Protein AF-A0AAW6TF90-F1 (afdb_monomer)

InterPro domains:
  IPR036255 YgfB-like superfamily [G3DSA:1.20.120.740] (1-171)
  IPR036255 YgfB-like superfamily [SSF101327] (2-177)

Secondary structure (DSSP, 8-state):
--HHHHHHHHTSTT-TTSPPHHHHHHHHHHHHHSS--TTHHHHHTTT-GGGS-HHHHHHHHHHHHHHHHHHHTTPPPPPSS-GGG--GGGGGGSHHHHHHHHHHHHHT----GGG-TT--TTTHHHHHHHHHHHHHHHTTTTTSHHHHHHTT-HHHHHHHHHHHHHHHHHHHHHHHS--

Solvent-accessible surface area (backbone atoms only — not comparable to full-atom values): 9994 Å² total; per-residue (Å²): 110,59,69,67,63,48,43,58,41,32,69,31,87,84,35,79,56,45,49,39,48,57,17,40,51,23,19,44,51,32,46,64,26,52,56,84,52,78,67,50,60,37,62,53,19,74,67,46,47,89,78,53,57,68,57,56,56,52,44,54,52,50,50,42,51,52,57,46,51,34,50,77,69,76,38,71,64,81,69,101,63,65,73,90,73,59,56,78,91,49,40,91,79,31,68,66,15,45,18,14,37,21,22,49,51,42,58,64,57,64,92,47,73,91,51,42,74,64,69,45,87,93,47,25,69,59,48,52,62,53,42,40,47,40,49,60,43,36,45,84,53,55,87,41,73,65,48,50,53,46,74,70,33,66,67,59,46,53,52,37,59,72,38,44,46,61,30,48,51,51,44,28,46,61,64,71,65,78,122

Organism: Faucicola osloensis (NCBI:txid34062)

Radius of gyration: 16.0 Å; Cα contacts (8 Å, |Δi|>4): 221; chains: 1; bounding box: 37×43×43 Å

Mean predicted aligned error: 2.95 Å

Foldseek 3Di:
DDPVVLQVCQCDVVLVQAAHPLLLQLQLLLCQLAFPDPPSCCLRRVNCSVVDDVVSVVVSVVVSVVSNVCLVVVHFDDRPDDLVPDDLVPLCPTSLLSSLLSNVSNQPVDPDPVRHRQNDPVCNVLSCVLSVLSCLSPCPPVVDVVSVVQSVDPVSNSVSSVCNRVSSSVSNCVRPVPD

Sequence (179 aa):
MDFDDLIDFLDSDDNEFGLSSIATHGFLTASIVGKPLHNWQTYLFEGHEKQVKPEVLSAIEQWRDELQAMLQDEREIELPFDVDETDYLDIENSEISEWSVGFVDAMYASDDEEDDWLDDDDSEEDVAMLTLPMILFSGIDEDQPDMQELLKDLETMSQMAQAIEKNIVELFLLFHTND

Structure (mmCIF, N/CA/C/O backbone):
data_AF-A0AAW6TF90-F1
#
_entry.id   AF-A0AAW6TF90-F1
#
loop_
_atom_site.group_PDB
_atom_site.id
_atom_site.type_symbol
_atom_site.label_atom_id
_atom_site.label_alt_id
_atom_site.label_comp_id
_atom_site.label_asym_id
_atom_site.label_entity_id
_atom_site.label_seq_id
_atom_site.pdbx_PDB_ins_code
_atom_site.Cartn_x
_atom_site.Cartn_y
_atom_site.Cartn_z
_atom_site.occupancy
_atom_site.B_iso_or_equiv
_atom_site.auth_seq_id
_atom_site.auth_comp_id
_atom_site.auth_asym_id
_atom_site.auth_atom_id
_atom_site.pdbx_PDB_model_num
ATOM 1 N N . MET A 1 1 ? -6.049 -9.954 19.724 1.00 91.56 1 MET A N 1
ATOM 2 C CA . MET A 1 1 ? -5.159 -10.758 18.874 1.00 91.56 1 MET A CA 1
ATOM 3 C C . MET A 1 1 ? -3.815 -10.055 18.892 1.00 91.56 1 MET A C 1
ATOM 5 O O . MET A 1 1 ? -3.834 -8.836 19.046 1.00 91.56 1 MET A O 1
ATOM 9 N N . ASP A 1 2 ? -2.696 -10.772 18.906 1.00 95.12 2 ASP A N 1
ATOM 10 C CA . ASP A 1 2 ? -1.398 -10.127 18.671 1.00 95.12 2 ASP A CA 1
ATOM 11 C C . ASP A 1 2 ? -1.137 -10.006 17.161 1.00 95.12 2 ASP A C 1
ATOM 13 O O . ASP A 1 2 ? -1.991 -10.370 16.355 1.00 95.12 2 ASP A O 1
ATOM 17 N N . PHE A 1 3 ? -0.020 -9.389 16.781 1.00 96.06 3 PHE A N 1
ATOM 18 C CA . PHE A 1 3 ? 0.260 -9.114 15.374 1.00 96.06 3 PHE A CA 1
ATOM 19 C C . PHE A 1 3 ? 0.567 -10.396 14.590 1.00 96.06 3 PHE A C 1
ATOM 21 O O . PHE A 1 3 ? 0.061 -10.560 13.489 1.00 96.06 3 PHE A O 1
ATOM 28 N N . ASP A 1 4 ? 1.302 -11.339 15.183 1.00 97.44 4 ASP A N 1
ATOM 29 C CA . ASP A 1 4 ? 1.640 -12.608 14.528 1.00 97.44 4 ASP A CA 1
ATOM 30 C C . ASP A 1 4 ? 0.372 -13.430 14.227 1.00 97.44 4 ASP A C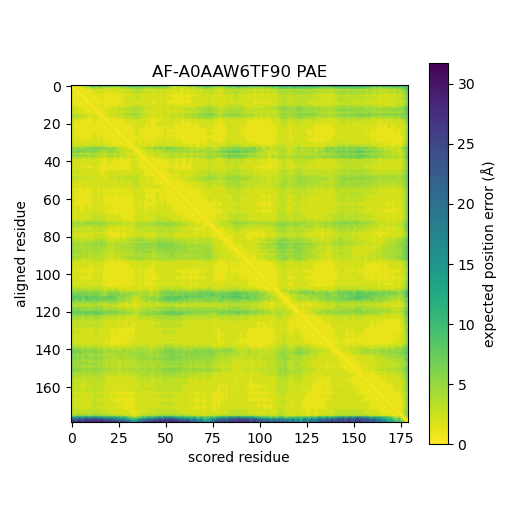 1
ATOM 32 O O . ASP A 1 4 ? 0.191 -13.886 13.101 1.00 97.44 4 ASP A O 1
ATOM 36 N N . ASP A 1 5 ? -0.559 -13.535 15.187 1.00 97.81 5 ASP A N 1
ATOM 37 C CA . ASP A 1 5 ? -1.855 -14.197 14.980 1.00 97.81 5 ASP A CA 1
ATOM 38 C C . ASP A 1 5 ? -2.691 -13.517 13.870 1.00 97.81 5 ASP A C 1
ATOM 40 O O . ASP A 1 5 ? -3.496 -14.175 13.204 1.00 97.81 5 ASP A O 1
ATOM 44 N N . LEU A 1 6 ? -2.555 -12.194 13.700 1.00 98.38 6 LEU A N 1
ATOM 45 C CA . LEU A 1 6 ? -3.243 -11.449 12.643 1.00 98.38 6 LEU A CA 1
ATOM 46 C C . LEU A 1 6 ? -2.658 -11.777 11.267 1.00 98.38 6 LEU A C 1
ATOM 48 O O . LEU A 1 6 ? -3.424 -12.038 10.342 1.00 98.38 6 LEU A O 1
ATOM 52 N N . ILE A 1 7 ? -1.331 -11.774 11.137 1.00 98.31 7 ILE A N 1
ATOM 53 C CA . ILE A 1 7 ? -0.642 -12.112 9.886 1.00 98.31 7 ILE A CA 1
ATOM 54 C C . ILE A 1 7 ? -0.968 -13.553 9.481 1.00 98.31 7 ILE A C 1
ATOM 56 O O . ILE A 1 7 ? -1.418 -13.783 8.360 1.00 98.31 7 ILE A O 1
ATOM 60 N N . ASP A 1 8 ? -0.887 -14.494 10.427 1.00 98.12 8 ASP A N 1
ATOM 61 C CA . ASP A 1 8 ? -1.276 -15.891 10.207 1.00 98.12 8 ASP A CA 1
ATOM 62 C C . ASP A 1 8 ? -2.729 -16.016 9.722 1.00 98.12 8 ASP A C 1
ATOM 64 O O . ASP A 1 8 ? -3.029 -16.868 8.887 1.00 98.12 8 ASP A O 1
ATOM 68 N N . PHE A 1 9 ? -3.650 -15.189 10.234 1.00 98.19 9 PHE A N 1
ATOM 69 C CA . PHE A 1 9 ? -5.026 -15.163 9.741 1.00 98.19 9 PHE A CA 1
ATOM 70 C C . PHE A 1 9 ? -5.103 -14.643 8.301 1.00 98.19 9 PHE A C 1
ATOM 72 O O . PHE A 1 9 ? -5.732 -15.305 7.475 1.00 98.19 9 PHE A O 1
ATOM 79 N N . LEU A 1 10 ? -4.488 -13.490 8.008 1.00 98.31 10 LEU A N 1
ATOM 80 C CA . LEU A 1 10 ? -4.557 -12.834 6.695 1.00 98.31 10 LEU A CA 1
ATOM 81 C C . LEU A 1 10 ? -3.999 -13.718 5.573 1.00 98.31 10 LEU A C 1
ATOM 83 O O . LEU A 1 10 ? -4.564 -13.732 4.482 1.00 98.31 10 LEU A O 1
ATOM 87 N N . ASP A 1 11 ? -2.965 -14.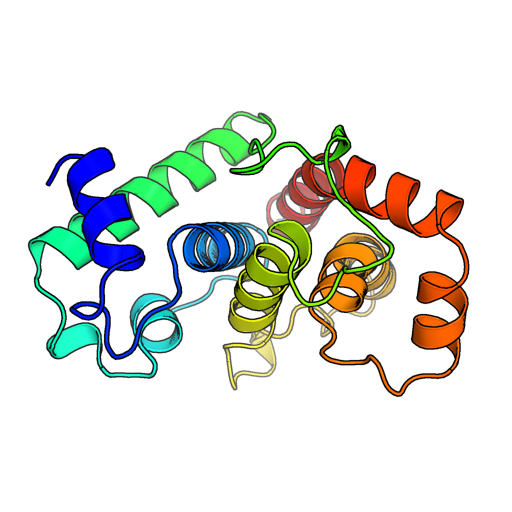506 5.868 1.00 98.12 11 ASP A N 1
ATOM 88 C CA . ASP A 1 11 ? -2.306 -15.399 4.905 1.00 98.12 11 ASP A CA 1
ATOM 89 C C . ASP A 1 11 ? -2.894 -16.823 4.879 1.00 98.12 11 ASP A C 1
ATOM 91 O O . ASP A 1 11 ? -2.371 -17.720 4.211 1.00 98.12 11 ASP A O 1
ATOM 95 N N . SER A 1 12 ? -3.984 -17.062 5.614 1.00 97.75 12 SER A N 1
ATOM 96 C CA . SER A 1 12 ? -4.655 -18.364 5.668 1.00 97.75 12 SER A CA 1
ATOM 97 C C . SER A 1 12 ? -5.909 -18.433 4.799 1.00 97.75 12 SER A C 1
ATOM 99 O O . SER A 1 12 ? -6.575 -17.436 4.538 1.00 97.75 12 SER A O 1
ATOM 101 N N . ASP A 1 13 ? -6.321 -19.662 4.478 1.00 96.44 13 ASP A N 1
ATOM 102 C CA . ASP A 1 13 ? -7.594 -19.945 3.801 1.00 96.44 13 ASP A CA 1
ATOM 103 C C . ASP A 1 13 ? -8.837 -19.467 4.594 1.00 96.44 13 ASP A C 1
ATOM 105 O O . ASP A 1 13 ? -9.935 -19.421 4.037 1.00 96.44 13 ASP A O 1
ATOM 109 N N . ASP A 1 14 ? -8.704 -19.139 5.891 1.00 95.38 14 ASP A N 1
ATOM 110 C CA . ASP A 1 14 ? -9.807 -18.582 6.690 1.00 95.38 14 ASP A CA 1
ATOM 111 C C . ASP A 1 14 ? -10.139 -17.129 6.275 1.00 95.38 14 ASP A C 1
ATOM 113 O O . ASP A 1 14 ? -11.247 -16.654 6.552 1.00 95.38 14 ASP A O 1
ATOM 117 N N . ASN A 1 15 ? -9.217 -16.425 5.608 1.00 96.88 15 ASN A N 1
ATOM 118 C CA . ASN A 1 15 ? -9.404 -15.076 5.074 1.00 96.88 15 ASN A CA 1
ATOM 119 C C . ASN A 1 15 ? -10.034 -15.103 3.666 1.00 96.88 15 ASN A C 1
ATOM 121 O O . ASN A 1 15 ? -9.451 -14.650 2.690 1.00 96.88 15 ASN A O 1
ATOM 125 N N . GLU A 1 16 ? -11.247 -15.654 3.554 1.00 95.44 16 GLU A N 1
ATOM 126 C CA . GLU A 1 16 ? -11.904 -15.941 2.261 1.00 95.44 16 GLU A CA 1
ATOM 127 C C . GLU A 1 16 ? -12.134 -14.706 1.362 1.00 95.44 16 GLU A C 1
ATOM 129 O O . GLU A 1 16 ? -12.186 -14.848 0.143 1.00 95.44 16 GLU A O 1
ATOM 134 N N . PHE A 1 17 ? -12.307 -13.519 1.953 1.00 94.69 17 PHE A N 1
ATOM 135 C CA . PHE A 1 17 ? -12.716 -12.292 1.245 1.00 94.69 17 PHE A CA 1
ATOM 136 C C . PHE A 1 17 ? -11.723 -11.135 1.378 1.00 94.69 17 PHE A C 1
ATOM 138 O O . PHE A 1 17 ? -11.996 -10.052 0.874 1.00 94.69 17 PHE A O 1
ATOM 145 N N . GLY A 1 18 ? -10.656 -11.312 2.156 1.00 96.06 18 GLY A N 1
ATOM 146 C CA . GLY A 1 18 ? -9.700 -10.249 2.433 1.00 96.06 18 GLY A CA 1
ATOM 147 C C . GLY A 1 18 ? -8.443 -10.369 1.588 1.00 96.06 18 GLY A C 1
ATOM 148 O O . GLY A 1 18 ? -8.190 -11.379 0.934 1.00 96.06 18 GLY A O 1
ATOM 149 N N . LEU A 1 19 ? -7.626 -9.329 1.666 1.00 98.06 19 LEU A N 1
ATOM 150 C CA . LEU A 1 19 ? -6.278 -9.315 1.117 1.00 98.06 19 LEU A CA 1
ATOM 151 C C . LEU A 1 19 ? -5.314 -10.108 2.016 1.00 98.06 19 LEU A C 1
ATOM 153 O O . LEU A 1 19 ? -5.543 -10.223 3.223 1.00 98.06 19 LEU A O 1
ATOM 157 N N . SER A 1 20 ? -4.216 -10.608 1.443 1.00 98.44 20 SER A N 1
ATOM 158 C CA . SER A 1 20 ? -3.084 -11.172 2.198 1.00 98.44 20 SER A CA 1
ATOM 159 C C . SER A 1 20 ? -2.474 -10.141 3.148 1.00 98.44 20 SER A C 1
ATOM 161 O O . SER A 1 20 ? -2.829 -8.959 3.115 1.00 98.44 20 SER A O 1
ATOM 163 N N . SER A 1 21 ? -1.527 -10.541 3.990 1.00 98.62 21 SER A N 1
ATOM 164 C CA . SER A 1 21 ? -0.828 -9.608 4.876 1.00 98.62 21 SER A CA 1
ATOM 165 C C . SER A 1 21 ? -0.086 -8.504 4.109 1.00 98.62 21 SER A C 1
ATOM 167 O O . SER A 1 21 ? -0.205 -7.328 4.463 1.00 98.62 21 SER A O 1
ATOM 169 N N . ILE A 1 22 ? 0.600 -8.852 3.018 1.00 98.75 22 ILE A N 1
ATOM 170 C CA . ILE A 1 22 ? 1.350 -7.913 2.172 1.00 98.75 22 ILE A CA 1
ATOM 171 C C . ILE A 1 22 ? 0.411 -6.928 1.465 1.00 98.75 22 ILE A C 1
ATOM 173 O O . ILE A 1 22 ? 0.604 -5.713 1.560 1.00 98.75 22 ILE A O 1
ATOM 177 N N . ALA A 1 23 ? -0.649 -7.421 0.820 1.00 98.81 23 ALA A N 1
ATOM 178 C CA . ALA A 1 23 ? -1.625 -6.563 0.152 1.00 98.81 23 ALA A CA 1
ATOM 179 C C . ALA A 1 23 ? -2.448 -5.737 1.162 1.00 98.81 23 ALA A C 1
ATOM 181 O O . ALA A 1 23 ? -2.692 -4.551 0.942 1.00 98.81 23 ALA A O 1
ATOM 182 N N . THR A 1 24 ? -2.801 -6.302 2.323 1.00 98.88 24 THR A N 1
ATOM 183 C CA . THR A 1 24 ? -3.456 -5.553 3.410 1.00 98.88 24 THR A CA 1
ATOM 184 C C . THR A 1 24 ? -2.578 -4.395 3.865 1.00 98.88 24 THR A C 1
ATOM 186 O O . THR A 1 24 ? -3.089 -3.292 4.041 1.00 98.88 24 THR A O 1
ATOM 189 N N . HIS A 1 25 ? -1.265 -4.592 4.009 1.00 98.88 25 HIS A N 1
ATOM 190 C CA . HIS A 1 25 ? -0.364 -3.495 4.348 1.00 98.88 25 HIS A CA 1
ATOM 191 C C . HIS A 1 25 ? -0.444 -2.364 3.309 1.00 98.88 25 HIS A C 1
ATOM 193 O O . HIS A 1 25 ? -0.586 -1.204 3.697 1.00 98.88 25 HIS A O 1
ATOM 199 N N . GLY A 1 26 ? -0.375 -2.669 2.009 1.00 98.81 26 GLY A N 1
ATOM 200 C CA . GLY A 1 26 ? -0.491 -1.656 0.950 1.00 98.81 26 GLY A CA 1
ATOM 201 C C . GLY A 1 26 ? -1.826 -0.915 0.985 1.00 98.81 26 GLY A C 1
ATOM 202 O O . GLY A 1 26 ? -1.860 0.319 0.963 1.00 98.81 26 GLY A O 1
ATOM 203 N N . PHE A 1 27 ? -2.919 -1.659 1.157 1.00 98.81 27 PHE A N 1
ATOM 204 C CA . PHE A 1 27 ? -4.269 -1.117 1.295 1.00 98.81 27 PHE A CA 1
ATOM 205 C C . PHE A 1 27 ? -4.383 -0.163 2.486 1.00 98.81 27 PHE A C 1
ATOM 207 O O . PHE A 1 27 ? -4.883 0.960 2.360 1.00 98.81 27 PHE A O 1
ATOM 214 N N . LEU A 1 28 ? -3.901 -0.585 3.659 1.00 98.75 28 LEU A N 1
ATOM 215 C CA . LEU A 1 28 ? -3.943 0.245 4.858 1.00 98.75 28 LEU A CA 1
ATOM 216 C C . LEU A 1 28 ? -3.127 1.520 4.669 1.00 98.75 28 LEU A C 1
ATOM 218 O O . LEU A 1 28 ? -3.629 2.582 5.038 1.00 98.75 28 LEU A O 1
ATOM 222 N N . THR A 1 29 ? -1.940 1.435 4.057 1.00 98.62 29 THR A N 1
ATOM 223 C CA . THR A 1 29 ? -1.105 2.596 3.727 1.00 98.62 29 THR A CA 1
ATOM 224 C C . THR A 1 29 ? -1.858 3.597 2.847 1.00 98.62 29 THR A C 1
ATOM 226 O O . THR A 1 29 ? -1.966 4.761 3.222 1.00 98.62 29 THR A O 1
ATOM 229 N N . ALA A 1 30 ? -2.448 3.181 1.726 1.00 98.38 30 ALA A N 1
ATOM 230 C CA . ALA A 1 30 ? -3.228 4.091 0.881 1.00 98.38 30 ALA A CA 1
ATOM 231 C C . ALA A 1 30 ? -4.421 4.711 1.635 1.00 98.38 30 ALA A C 1
ATOM 233 O O . ALA A 1 30 ? -4.646 5.919 1.552 1.00 98.38 30 ALA A O 1
ATOM 234 N N . SER A 1 31 ? -5.118 3.923 2.465 1.00 97.31 31 SER A N 1
ATOM 235 C CA . SER A 1 31 ? -6.304 4.364 3.223 1.00 97.31 31 SER A CA 1
ATOM 236 C C . SER A 1 31 ? -6.056 5.470 4.267 1.00 97.31 31 SER A C 1
ATOM 238 O O . SER A 1 31 ? -7.014 5.980 4.863 1.00 97.31 31 SER A O 1
ATOM 240 N N . ILE A 1 32 ? -4.789 5.782 4.565 1.00 96.62 32 ILE A N 1
ATOM 241 C CA . ILE A 1 32 ? -4.368 6.838 5.505 1.00 96.62 32 ILE A CA 1
ATOM 242 C C . ILE A 1 32 ? -3.541 7.941 4.835 1.00 96.62 32 ILE A C 1
ATOM 244 O O . ILE A 1 32 ? -3.292 8.961 5.473 1.00 96.62 32 ILE A O 1
ATOM 248 N N . VAL A 1 33 ? -3.074 7.719 3.603 1.00 95.81 33 VAL A N 1
ATOM 249 C CA . VAL A 1 33 ? -2.165 8.622 2.885 1.00 95.81 33 VAL A CA 1
ATOM 250 C C . VAL A 1 33 ? -2.929 9.664 2.086 1.00 95.81 33 VAL A C 1
ATOM 252 O O . VAL A 1 33 ? -2.603 10.846 2.181 1.00 95.81 33 VAL A O 1
ATOM 255 N N . GLY A 1 34 ? -3.918 9.228 1.307 1.00 90.75 34 GLY A N 1
ATOM 256 C CA . GLY A 1 34 ? -4.690 10.125 0.459 1.00 90.75 34 GLY A CA 1
ATOM 257 C C . GLY A 1 34 ? -5.944 10.660 1.123 1.00 90.75 34 GLY A C 1
ATOM 258 O O . GLY A 1 34 ? -6.002 10.856 2.340 1.00 90.75 34 GLY A O 1
ATOM 259 N N . LYS A 1 35 ? -6.968 10.892 0.302 1.00 89.50 35 LYS A N 1
ATOM 260 C CA . LYS A 1 35 ? -8.266 11.359 0.784 1.00 89.50 35 LYS A CA 1
ATOM 261 C C . LYS A 1 35 ? -8.921 10.359 1.748 1.00 89.50 35 LYS A C 1
ATOM 263 O O . LYS A 1 35 ? -8.660 9.155 1.665 1.00 89.50 35 LYS A O 1
ATOM 268 N N . PRO A 1 36 ? -9.770 10.826 2.685 1.00 87.50 36 PRO A N 1
ATOM 269 C CA . PRO A 1 36 ? -10.372 9.959 3.692 1.00 87.50 36 PRO A CA 1
ATOM 270 C C . PRO A 1 36 ? -11.199 8.812 3.095 1.00 87.50 36 PRO A C 1
ATOM 272 O O . PRO A 1 36 ? -12.304 9.016 2.610 1.00 87.50 36 PRO A O 1
ATOM 275 N N . LEU A 1 37 ? -10.729 7.571 3.245 1.00 92.06 37 LEU A N 1
ATOM 276 C CA . LEU A 1 37 ? -11.496 6.399 2.820 1.00 92.06 37 LEU A CA 1
ATOM 277 C C . LEU A 1 37 ? -12.490 5.960 3.907 1.00 92.06 37 LEU A C 1
ATOM 279 O O . LEU A 1 37 ? -12.182 5.177 4.818 1.00 92.06 37 LEU A O 1
ATOM 283 N N . HIS A 1 38 ? -13.715 6.477 3.833 1.00 90.19 38 HIS A N 1
ATOM 284 C CA . HIS A 1 38 ? -14.798 6.051 4.717 1.00 90.19 38 HIS A CA 1
ATOM 285 C C . HIS A 1 38 ? -15.198 4.591 4.453 1.00 90.19 38 HIS A C 1
ATOM 287 O O . HIS A 1 38 ? -15.252 4.138 3.318 1.00 90.19 38 HIS A O 1
ATOM 293 N N . ASN A 1 39 ? -15.536 3.849 5.513 1.00 91.62 39 ASN A N 1
ATOM 294 C CA . ASN A 1 39 ? -15.883 2.421 5.435 1.00 91.62 39 ASN A CA 1
ATOM 295 C C . ASN A 1 39 ? -14.782 1.538 4.808 1.00 91.62 39 ASN A C 1
ATOM 297 O O . ASN A 1 39 ? -15.095 0.509 4.222 1.00 91.62 39 ASN A O 1
ATOM 301 N N . TRP A 1 40 ? -13.502 1.889 4.967 1.00 96.31 40 TRP A N 1
ATOM 302 C CA . TRP A 1 40 ? -12.363 1.133 4.422 1.00 96.31 40 TRP A CA 1
ATOM 303 C C . TRP A 1 40 ? -12.401 -0.383 4.703 1.00 96.31 40 TRP A C 1
ATOM 305 O O . TRP A 1 40 ? -11.998 -1.166 3.852 1.00 96.31 40 TRP A O 1
ATOM 315 N N . GLN A 1 41 ? -12.944 -0.827 5.845 1.00 97.12 41 GLN A N 1
ATOM 316 C CA . GLN A 1 41 ? -13.119 -2.258 6.149 1.00 97.12 41 GLN A CA 1
ATOM 317 C C . GLN A 1 41 ? -14.092 -2.960 5.194 1.00 97.12 41 GLN A C 1
ATOM 319 O O . GLN A 1 41 ? -13.919 -4.139 4.906 1.00 97.12 41 GLN A O 1
ATOM 324 N N . THR A 1 42 ? -15.117 -2.256 4.710 1.00 96.88 42 THR A N 1
ATOM 325 C CA . THR A 1 42 ? -16.029 -2.778 3.688 1.00 96.88 42 THR A CA 1
ATOM 326 C C . THR A 1 42 ? -15.266 -3.032 2.396 1.00 96.88 42 THR A C 1
ATOM 328 O O . THR A 1 42 ? -15.434 -4.096 1.822 1.00 96.88 42 THR A O 1
ATOM 331 N N . TYR A 1 43 ? -14.396 -2.119 1.968 1.00 97.12 43 TYR A N 1
ATOM 332 C CA . TYR A 1 43 ? -13.593 -2.318 0.759 1.00 97.12 43 TYR A CA 1
ATOM 333 C C . TYR A 1 43 ? -12.555 -3.436 0.929 1.00 97.12 43 TYR A C 1
ATOM 335 O O . TYR A 1 43 ? -12.511 -4.336 0.100 1.00 97.12 43 TYR A O 1
ATOM 343 N N . LEU A 1 44 ? -11.823 -3.460 2.051 1.00 98.00 44 LEU A N 1
ATOM 344 C CA . LEU A 1 44 ? -10.806 -4.483 2.345 1.00 98.00 44 LEU A CA 1
ATOM 345 C C . LEU A 1 44 ? -11.352 -5.922 2.335 1.00 98.00 44 LEU A C 1
ATOM 347 O O . LEU A 1 44 ? -10.613 -6.857 2.052 1.00 98.00 44 LEU A O 1
ATOM 351 N N . PHE A 1 45 ? -12.628 -6.100 2.685 1.00 97.75 45 PHE A N 1
ATOM 352 C CA . PHE A 1 45 ? -13.293 -7.405 2.730 1.00 97.75 45 PHE A CA 1
ATOM 353 C C . PHE A 1 45 ? -14.409 -7.540 1.687 1.00 97.75 45 PHE A C 1
ATOM 355 O O . PHE A 1 45 ? -15.330 -8.332 1.887 1.00 97.75 45 PHE A O 1
ATOM 362 N N . GLU A 1 46 ? -14.409 -6.723 0.632 1.00 95.88 46 GLU A 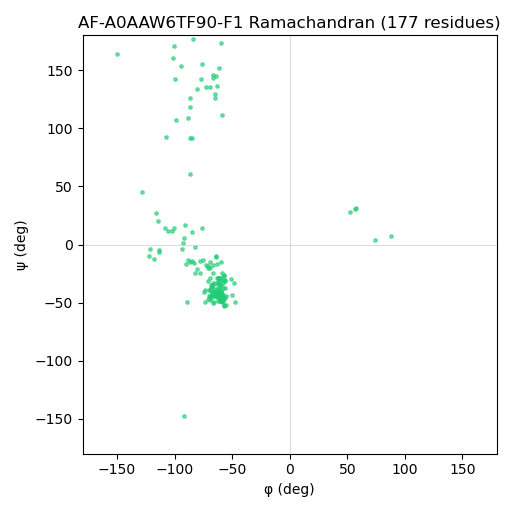N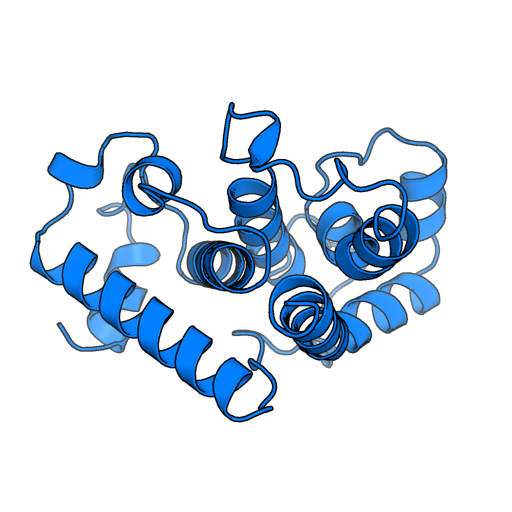 1
ATOM 363 C CA . GLU A 1 46 ? -15.397 -6.758 -0.462 1.00 95.88 46 GLU A CA 1
ATOM 364 C C . GLU A 1 46 ? -16.882 -6.707 -0.010 1.00 95.88 46 GLU A C 1
ATOM 366 O O . GLU A 1 46 ? -17.790 -7.221 -0.666 1.00 95.88 46 GLU A O 1
ATOM 371 N N . GLY A 1 47 ? -17.172 -6.099 1.143 1.00 96.75 47 GLY A N 1
ATOM 372 C CA . GLY A 1 47 ? -18.504 -6.024 1.760 1.00 96.75 47 GLY A CA 1
ATOM 373 C C . GLY A 1 47 ? -18.868 -7.199 2.674 1.00 96.75 47 GLY A C 1
ATOM 374 O O . GLY A 1 47 ? -20.015 -7.324 3.129 1.00 96.75 47 GLY A O 1
ATOM 375 N N . HIS A 1 48 ? -17.906 -8.079 2.947 1.00 97.56 48 HIS A N 1
ATOM 376 C CA . HIS A 1 48 ? -18.039 -9.256 3.798 1.00 97.56 48 HIS A CA 1
ATOM 377 C C . HIS A 1 48 ? -17.477 -9.039 5.210 1.00 97.56 48 HIS A C 1
ATOM 379 O O . HIS A 1 48 ? -17.382 -9.999 5.979 1.00 97.56 48 HIS A O 1
ATOM 385 N N . GLU A 1 49 ? -17.209 -7.797 5.628 1.00 96.19 49 GLU A N 1
ATOM 386 C CA . GLU A 1 49 ? -16.589 -7.476 6.923 1.00 96.19 49 GLU A CA 1
ATOM 387 C C . GLU A 1 49 ? -17.376 -8.039 8.122 1.00 96.19 49 GLU A C 1
ATOM 389 O O . GLU A 1 49 ? -16.815 -8.401 9.150 1.00 96.19 49 GLU A O 1
ATOM 394 N N . LYS A 1 50 ? -18.694 -8.223 7.979 1.00 96.19 50 LYS A N 1
ATOM 395 C CA . LYS A 1 50 ? -19.560 -8.827 9.013 1.00 96.19 50 LYS A CA 1
ATOM 396 C C . LYS A 1 50 ? -19.324 -10.323 9.241 1.00 96.19 50 LYS A C 1
ATOM 398 O O . LYS A 1 50 ? -19.843 -10.863 10.220 1.00 96.19 50 LYS A O 1
ATOM 403 N N . GLN A 1 51 ? -18.631 -10.998 8.328 1.00 95.88 51 GLN A N 1
ATOM 404 C CA . GLN A 1 51 ? -18.257 -12.412 8.438 1.00 95.88 51 GLN A CA 1
ATOM 405 C C . GLN A 1 51 ? -16.892 -12.586 9.116 1.00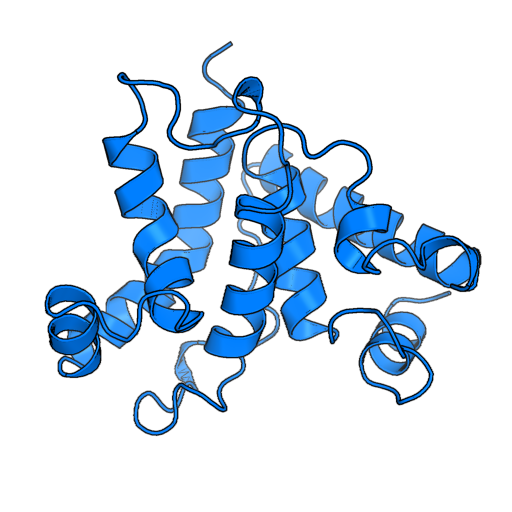 95.88 51 GLN A C 1
ATOM 407 O O . GLN A 1 51 ? -16.592 -13.666 9.624 1.00 95.88 51 GLN A O 1
ATOM 412 N N . VAL A 1 52 ? -16.105 -11.511 9.184 1.00 96.62 52 VAL A N 1
ATOM 413 C CA . VAL A 1 52 ? -14.795 -11.475 9.828 1.00 96.62 52 VAL A CA 1
ATOM 414 C C . VAL A 1 52 ? -14.967 -11.414 11.346 1.00 96.62 52 VAL A C 1
ATOM 416 O O . VAL A 1 52 ? -15.876 -10.770 11.881 1.00 96.62 52 VAL A O 1
ATOM 419 N N . LYS A 1 53 ? -14.095 -12.112 12.081 1.00 96.69 53 LYS A N 1
ATOM 420 C CA . LYS A 1 53 ? -14.134 -12.101 13.548 1.00 96.69 53 LYS A CA 1
ATOM 421 C C . LYS A 1 53 ? -13.868 -10.673 14.059 1.00 96.69 53 LYS A C 1
ATOM 423 O O . LYS A 1 53 ? -12.906 -10.051 13.615 1.00 96.69 53 LYS A O 1
ATOM 428 N N . PRO A 1 54 ? -14.624 -10.168 15.054 1.00 96.94 54 PRO A N 1
ATOM 429 C CA . PRO A 1 54 ? -14.426 -8.810 15.572 1.00 96.94 54 PRO A CA 1
ATOM 430 C C . PRO A 1 54 ? -13.005 -8.519 16.078 1.00 96.94 54 PRO A C 1
ATOM 432 O O . PRO A 1 54 ? -12.538 -7.390 16.005 1.00 96.94 54 PRO A O 1
ATOM 435 N N . GLU A 1 55 ? -12.314 -9.537 16.593 1.00 97.31 55 GLU A N 1
ATOM 436 C CA . GLU A 1 55 ? -10.927 -9.426 17.058 1.00 97.31 55 GLU A CA 1
ATOM 437 C C . GLU A 1 55 ? -9.906 -9.217 15.934 1.00 97.31 55 GLU A C 1
ATOM 439 O O . GLU A 1 55 ? -8.900 -8.563 16.182 1.00 97.31 55 GLU A O 1
ATOM 444 N N . VAL A 1 56 ? -10.183 -9.717 14.724 1.00 97.75 56 VAL A N 1
ATOM 445 C CA . VAL A 1 56 ? -9.374 -9.461 13.522 1.00 97.75 56 VAL A CA 1
ATOM 446 C C . VAL A 1 56 ? -9.613 -8.030 13.054 1.00 97.75 56 VAL A C 1
ATOM 448 O O . VAL A 1 56 ? -8.662 -7.274 12.904 1.00 97.75 56 VAL A O 1
ATOM 451 N N . LEU A 1 57 ? -10.881 -7.618 12.920 1.00 97.88 57 LEU A N 1
ATOM 452 C CA . LEU A 1 57 ? -11.231 -6.249 12.515 1.00 97.88 57 LEU A CA 1
ATOM 453 C C . LEU A 1 57 ? -10.593 -5.198 13.432 1.00 97.88 57 LEU A C 1
ATOM 455 O O . LEU A 1 57 ? -10.029 -4.219 12.953 1.00 97.88 57 LEU A O 1
ATOM 459 N N . SER A 1 58 ? -10.639 -5.430 14.747 1.00 98.06 58 SER A N 1
ATOM 460 C CA . SER A 1 58 ? -10.013 -4.547 15.734 1.00 98.06 58 SER A CA 1
ATOM 461 C C . SER A 1 58 ? -8.484 -4.544 15.651 1.00 98.06 58 SER A C 1
ATOM 463 O O . SER A 1 58 ? -7.881 -3.520 15.956 1.00 98.06 58 SER A O 1
ATOM 465 N N . ALA A 1 59 ? -7.854 -5.665 15.289 1.00 98.44 59 ALA A N 1
ATOM 466 C CA . ALA A 1 59 ? -6.403 -5.742 15.144 1.00 98.44 59 ALA A CA 1
ATOM 467 C C . ALA A 1 59 ? -5.927 -5.024 13.870 1.00 98.44 59 ALA A C 1
ATOM 469 O O . ALA A 1 59 ? -4.934 -4.307 13.916 1.00 98.44 59 ALA A O 1
ATOM 470 N N . ILE A 1 60 ? -6.674 -5.137 12.767 1.00 98.38 60 ILE A N 1
ATOM 471 C CA . ILE A 1 60 ? -6.407 -4.395 11.524 1.00 98.38 60 ILE A CA 1
ATOM 472 C C . ILE A 1 60 ? -6.614 -2.890 11.735 1.00 98.38 60 ILE A C 1
ATOM 474 O O . ILE A 1 60 ? -5.815 -2.089 11.264 1.00 98.38 60 ILE A O 1
ATOM 478 N N . GLU A 1 61 ? -7.656 -2.489 12.470 1.00 98.31 61 GLU A N 1
ATOM 479 C CA . GLU A 1 61 ? -7.864 -1.082 12.838 1.00 98.31 61 GLU A CA 1
ATOM 480 C C . GLU A 1 61 ? -6.688 -0.544 13.662 1.00 98.31 61 GLU A C 1
ATOM 482 O O . GLU A 1 61 ? -6.156 0.516 13.347 1.00 98.31 61 GLU A O 1
ATOM 487 N N . GLN A 1 62 ? -6.209 -1.314 14.646 1.00 98.44 62 GLN A N 1
ATOM 488 C CA . GLN A 1 62 ? -5.018 -0.947 15.409 1.00 98.44 62 GLN A CA 1
ATOM 489 C C . GLN A 1 62 ? -3.773 -0.824 14.515 1.00 98.44 62 GLN A C 1
ATOM 491 O O . GLN A 1 62 ? -3.014 0.130 14.665 1.00 98.44 62 GLN A O 1
ATOM 496 N N . TRP A 1 63 ? -3.566 -1.754 13.582 1.00 98.50 63 TRP A N 1
ATOM 497 C CA . TRP A 1 63 ? -2.443 -1.692 12.646 1.00 98.50 63 TRP A CA 1
ATOM 498 C C . TRP A 1 63 ? -2.506 -0.429 11.778 1.00 98.50 63 TRP A C 1
ATOM 500 O O . TRP A 1 63 ? -1.515 0.291 11.658 1.00 98.50 63 TRP A O 1
ATOM 510 N N . ARG A 1 64 ? -3.688 -0.094 11.252 1.00 98.31 64 ARG A N 1
ATOM 511 C CA . ARG A 1 64 ? -3.921 1.140 10.490 1.00 98.31 64 ARG A CA 1
ATOM 512 C C . ARG A 1 64 ? -3.606 2.394 11.310 1.00 98.31 64 ARG A C 1
ATOM 514 O O . ARG A 1 64 ? -2.950 3.301 10.799 1.00 98.31 64 ARG A O 1
ATOM 521 N N . ASP A 1 65 ? -4.041 2.440 12.568 1.00 98.00 65 ASP A N 1
ATOM 522 C CA . ASP A 1 65 ? -3.764 3.555 13.482 1.00 98.00 65 ASP A CA 1
ATOM 523 C C . ASP A 1 65 ? -2.258 3.702 13.759 1.00 98.00 65 ASP A C 1
ATOM 525 O O . ASP A 1 65 ? -1.740 4.818 13.835 1.00 98.00 65 ASP A O 1
ATOM 529 N N . GLU A 1 66 ? -1.533 2.587 13.882 1.00 97.94 66 GLU A N 1
ATOM 530 C CA . GLU A 1 66 ? -0.079 2.578 14.062 1.00 97.94 66 GLU A CA 1
ATOM 531 C C . GLU A 1 66 ? 0.652 3.111 12.819 1.00 97.94 66 GLU A C 1
ATOM 533 O O . GLU A 1 66 ? 1.538 3.959 12.961 1.00 97.94 66 GLU A O 1
ATOM 538 N N . LEU A 1 67 ? 0.244 2.700 11.611 1.00 98.19 67 LEU A N 1
ATOM 539 C CA . LEU A 1 67 ? 0.767 3.245 10.350 1.00 98.19 67 LEU A CA 1
ATOM 540 C C . LEU A 1 67 ? 0.506 4.757 10.239 1.00 98.19 67 LEU A C 1
ATOM 542 O O . LEU A 1 67 ? 1.409 5.526 9.905 1.00 98.19 67 LEU A O 1
ATOM 546 N N . GLN A 1 68 ? -0.704 5.205 10.587 1.00 97.12 68 GLN A N 1
ATOM 547 C CA . GLN A 1 68 ? -1.063 6.625 10.564 1.00 97.12 68 GLN A CA 1
ATOM 548 C C . GLN A 1 68 ? -0.234 7.443 11.556 1.00 97.12 68 GLN A C 1
ATOM 550 O O . GLN A 1 68 ? 0.239 8.530 11.217 1.00 97.12 68 GLN A O 1
ATOM 555 N N . ALA A 1 69 ? -0.017 6.920 12.763 1.00 97.06 69 ALA A N 1
ATOM 556 C CA . ALA A 1 69 ? 0.815 7.574 13.764 1.00 97.06 69 ALA A CA 1
ATOM 557 C C . ALA A 1 69 ? 2.276 7.724 13.302 1.00 97.06 69 ALA A C 1
ATOM 559 O O . ALA A 1 69 ? 2.911 8.726 13.623 1.00 97.06 69 ALA A O 1
ATOM 560 N N . MET A 1 70 ? 2.816 6.771 12.529 1.00 96.44 70 MET A N 1
ATOM 561 C CA . MET A 1 70 ? 4.165 6.900 11.959 1.00 96.44 70 MET A CA 1
ATOM 562 C C . MET A 1 70 ? 4.272 8.096 11.011 1.00 96.44 70 MET A C 1
ATOM 564 O O . MET A 1 70 ? 5.162 8.925 11.197 1.00 96.44 70 MET A O 1
ATOM 568 N N . LEU A 1 71 ? 3.334 8.237 10.072 1.00 96.00 71 LEU A N 1
ATOM 569 C CA . LEU A 1 71 ? 3.330 9.353 9.120 1.00 96.00 71 LEU A CA 1
ATOM 570 C C . LEU A 1 71 ? 3.097 10.708 9.804 1.00 96.00 71 LEU A C 1
ATOM 572 O O . LEU A 1 71 ? 3.751 11.693 9.466 1.00 96.00 71 LEU A O 1
ATOM 576 N N . GLN A 1 72 ? 2.224 10.759 10.816 1.00 94.75 72 GLN A N 1
ATOM 577 C CA . GLN A 1 72 ? 2.005 11.965 11.629 1.00 94.75 72 GLN A CA 1
ATOM 578 C C . GLN A 1 72 ? 3.257 12.408 12.402 1.00 94.75 72 GLN A C 1
ATOM 580 O O . GLN A 1 72 ? 3.426 13.599 12.662 1.00 94.75 72 GLN A O 1
ATOM 585 N N . ASP A 1 73 ? 4.133 11.464 12.751 1.00 93.69 73 ASP A N 1
ATOM 586 C CA . ASP A 1 73 ? 5.439 11.720 13.364 1.00 93.69 73 ASP A CA 1
ATOM 587 C C . ASP A 1 73 ? 6.545 12.013 12.322 1.00 93.69 73 ASP A C 1
ATOM 589 O O . ASP A 1 73 ? 7.725 12.031 12.680 1.00 93.69 73 ASP A O 1
ATOM 593 N N . GLU A 1 74 ? 6.188 12.222 11.046 1.00 89.56 74 GLU A N 1
ATOM 594 C CA . GLU A 1 74 ? 7.113 12.403 9.912 1.00 89.56 74 GLU A CA 1
ATOM 595 C C . GLU A 1 74 ? 8.093 11.222 9.740 1.00 89.56 74 GLU A C 1
ATOM 597 O O . GLU A 1 74 ? 9.238 11.397 9.314 1.00 89.56 74 GLU A O 1
ATOM 602 N N . ARG A 1 75 ? 7.669 10.003 10.104 1.00 93.69 75 ARG A N 1
ATOM 603 C CA . ARG A 1 75 ? 8.438 8.769 9.895 1.00 93.69 75 ARG A CA 1
ATOM 604 C C . ARG A 1 75 ? 7.942 8.029 8.660 1.00 93.69 75 ARG A C 1
ATOM 606 O O . ARG A 1 75 ? 6.742 7.962 8.414 1.00 93.69 75 ARG A O 1
ATOM 613 N N . GLU A 1 76 ? 8.881 7.442 7.925 1.00 94.81 76 GLU A N 1
ATOM 614 C CA . GLU A 1 76 ? 8.586 6.531 6.819 1.00 94.81 76 GLU A CA 1
ATOM 615 C C . GLU A 1 76 ? 7.869 5.275 7.339 1.00 94.81 76 GLU A C 1
ATOM 617 O O . GLU A 1 76 ? 8.123 4.809 8.455 1.00 94.81 76 GLU A O 1
ATOM 622 N N . ILE A 1 77 ? 6.954 4.751 6.523 1.00 96.75 77 ILE A N 1
ATOM 623 C CA . ILE A 1 77 ? 6.404 3.410 6.702 1.00 96.75 77 ILE A CA 1
ATOM 624 C C . ILE A 1 77 ? 7.357 2.454 5.985 1.00 96.75 77 ILE A C 1
ATOM 626 O O . ILE A 1 77 ? 7.511 2.563 4.773 1.00 96.75 77 ILE A O 1
ATOM 630 N N . GLU A 1 78 ? 7.968 1.537 6.734 1.00 95.69 78 GLU A N 1
ATOM 631 C CA . GLU A 1 78 ? 8.805 0.473 6.168 1.00 95.69 78 GLU A CA 1
ATOM 632 C C . GLU A 1 78 ? 7.929 -0.527 5.401 1.00 95.69 78 GLU A C 1
ATOM 634 O O . GLU A 1 78 ? 6.872 -0.938 5.891 1.00 95.69 78 GLU A O 1
ATOM 639 N N . LEU A 1 79 ? 8.361 -0.931 4.207 1.00 97.94 79 LEU A N 1
ATOM 640 C CA . LEU A 1 79 ? 7.694 -1.993 3.453 1.00 97.94 79 LEU A CA 1
ATOM 641 C C . LEU A 1 79 ? 7.838 -3.349 4.170 1.00 97.94 79 LEU A C 1
ATOM 643 O O . LEU A 1 79 ? 8.879 -3.633 4.766 1.00 97.94 79 LEU A O 1
ATOM 647 N N . PRO A 1 80 ? 6.825 -4.237 4.098 1.00 97.56 80 PRO A N 1
ATOM 648 C CA . PRO A 1 80 ? 6.865 -5.533 4.779 1.00 97.56 80 PRO A CA 1
ATOM 649 C C . PRO A 1 80 ? 7.768 -6.575 4.084 1.00 97.56 80 PRO A C 1
ATOM 651 O O . PRO A 1 80 ? 7.684 -7.760 4.397 1.00 97.56 80 PRO A O 1
ATOM 654 N N . PHE A 1 81 ? 8.625 -6.145 3.155 1.00 97.56 81 PHE A N 1
ATOM 655 C CA . PHE A 1 81 ? 9.542 -6.956 2.354 1.00 97.56 81 PHE A CA 1
ATOM 656 C C . PHE A 1 81 ? 10.800 -6.151 1.996 1.00 97.56 81 PHE A C 1
ATOM 658 O O . PHE A 1 81 ? 10.814 -4.923 2.084 1.00 97.56 81 PHE A O 1
ATOM 665 N N . ASP A 1 82 ? 11.862 -6.837 1.567 1.00 96.38 82 ASP A N 1
ATOM 666 C CA . ASP A 1 82 ? 13.108 -6.188 1.148 1.00 96.38 82 ASP A CA 1
ATOM 667 C C . ASP A 1 82 ? 13.071 -5.832 -0.348 1.00 96.38 82 ASP A C 1
ATOM 669 O O . ASP A 1 82 ? 13.165 -6.692 -1.228 1.00 96.38 82 ASP A O 1
ATOM 673 N N . VAL A 1 83 ? 12.966 -4.535 -0.644 1.00 94.69 83 VAL A N 1
ATOM 674 C CA . VAL A 1 83 ? 12.975 -4.006 -2.016 1.00 94.69 83 VAL A CA 1
ATOM 675 C C . VAL A 1 83 ? 14.252 -4.384 -2.774 1.00 94.69 83 VAL A C 1
ATOM 677 O O . VAL A 1 83 ? 14.199 -4.628 -3.985 1.00 94.69 83 VAL A O 1
ATOM 680 N N . ASP A 1 84 ? 15.397 -4.480 -2.093 1.00 92.25 84 ASP A N 1
ATOM 681 C CA . ASP A 1 84 ? 16.672 -4.816 -2.732 1.00 92.25 84 ASP A CA 1
ATOM 682 C C . ASP A 1 84 ? 16.742 -6.299 -3.153 1.00 92.25 84 ASP A C 1
ATOM 684 O O . ASP A 1 84 ? 17.555 -6.657 -4.013 1.00 92.25 84 ASP A O 1
ATOM 688 N N . GLU A 1 85 ? 15.879 -7.161 -2.600 1.00 93.62 85 GLU A N 1
ATOM 689 C CA . GLU A 1 85 ? 15.769 -8.583 -2.960 1.00 93.62 85 GLU A CA 1
ATOM 690 C C . GLU A 1 85 ? 14.722 -8.860 -4.059 1.00 93.62 85 GLU A C 1
ATOM 692 O O . GLU A 1 85 ? 14.555 -10.008 -4.477 1.00 93.62 85 GLU A O 1
ATOM 697 N N . THR A 1 86 ? 14.062 -7.823 -4.588 1.00 94.25 86 THR A N 1
ATOM 698 C CA . THR A 1 86 ? 13.015 -7.963 -5.614 1.00 94.25 86 THR A CA 1
ATOM 699 C C . THR A 1 86 ? 13.561 -8.524 -6.937 1.00 94.25 86 THR A C 1
ATOM 701 O O . THR A 1 86 ? 14.471 -7.957 -7.550 1.00 94.25 86 THR A O 1
ATOM 704 N N . ASP A 1 87 ? 12.954 -9.609 -7.438 1.00 93.75 87 ASP A N 1
ATOM 705 C CA . ASP A 1 87 ? 13.216 -10.133 -8.785 1.00 93.75 87 ASP A CA 1
ATOM 706 C C . ASP A 1 87 ? 12.334 -9.436 -9.831 1.00 93.75 87 ASP A C 1
ATOM 708 O O . ASP A 1 87 ? 11.227 -9.867 -10.148 1.00 93.75 87 ASP A O 1
ATOM 712 N N . TYR A 1 88 ? 12.858 -8.362 -10.420 1.00 93.25 88 TYR A N 1
ATOM 713 C CA . TYR A 1 88 ? 12.161 -7.592 -11.456 1.00 93.25 88 TYR A CA 1
ATOM 714 C C . TYR A 1 88 ? 11.885 -8.376 -12.756 1.00 93.25 88 TYR A C 1
ATOM 716 O O . TYR A 1 88 ? 11.163 -7.879 -13.619 1.00 93.25 88 TYR A O 1
ATOM 724 N N . LEU A 1 89 ? 12.451 -9.577 -12.937 1.00 92.00 89 LEU A N 1
ATOM 725 C CA . LEU A 1 89 ? 12.128 -10.445 -14.077 1.00 92.00 89 LEU A CA 1
ATOM 726 C C . LEU A 1 89 ? 10.860 -11.281 -13.854 1.00 92.00 89 LEU A C 1
ATOM 728 O O . LEU A 1 89 ? 10.331 -11.815 -14.829 1.00 92.00 89 LEU A O 1
ATOM 732 N N . ASP A 1 90 ? 10.394 -11.396 -12.609 1.00 94.50 90 ASP A N 1
ATOM 733 C CA . ASP A 1 90 ? 9.184 -12.119 -12.201 1.00 94.50 90 ASP A CA 1
ATOM 734 C C . ASP A 1 90 ? 8.284 -11.215 -11.342 1.00 94.50 90 ASP A C 1
ATOM 736 O O . ASP A 1 90 ? 7.791 -11.599 -10.282 1.00 94.50 90 ASP A O 1
ATOM 740 N N . ILE A 1 91 ? 8.113 -9.967 -11.795 1.00 93.88 91 ILE A N 1
ATOM 741 C CA . ILE A 1 91 ? 7.445 -8.912 -11.025 1.00 93.88 91 ILE A CA 1
ATOM 742 C C . ILE A 1 91 ? 6.013 -9.291 -10.625 1.00 93.88 91 ILE A C 1
ATOM 744 O O . ILE A 1 91 ? 5.618 -9.025 -9.498 1.00 93.88 91 ILE A O 1
ATOM 748 N N . GLU A 1 92 ? 5.272 -9.982 -11.494 1.00 92.19 92 GLU A N 1
ATOM 749 C CA . GLU A 1 92 ? 3.888 -10.423 -11.250 1.00 92.19 92 GLU A CA 1
ATOM 750 C C . GLU A 1 92 ? 3.749 -11.333 -10.015 1.00 92.19 92 GLU A C 1
ATOM 752 O O . GLU A 1 92 ? 2.674 -11.410 -9.430 1.00 92.19 92 GLU A O 1
ATOM 757 N N . ASN A 1 93 ? 4.819 -12.030 -9.613 1.00 94.44 93 ASN A N 1
ATOM 758 C CA . ASN A 1 93 ? 4.829 -12.935 -8.456 1.00 94.44 93 ASN A CA 1
ATOM 759 C C . ASN A 1 93 ? 5.632 -12.372 -7.269 1.00 94.44 93 ASN A C 1
ATOM 761 O O . ASN A 1 93 ? 5.999 -13.120 -6.361 1.00 94.44 93 ASN A O 1
ATOM 765 N N . SER A 1 94 ? 5.955 -11.078 -7.291 1.00 97.31 94 SER A N 1
ATOM 766 C CA . SER A 1 94 ? 6.764 -10.419 -6.263 1.00 97.31 94 SER A CA 1
ATOM 767 C C . SER A 1 94 ? 5.914 -9.760 -5.172 1.00 97.31 94 SER A C 1
ATOM 769 O O . SER A 1 94 ? 4.795 -9.309 -5.420 1.00 97.31 94 SER A O 1
ATOM 771 N N . GLU A 1 95 ? 6.483 -9.623 -3.972 1.00 98.44 95 GLU A N 1
ATOM 772 C CA . GLU A 1 95 ? 5.826 -8.971 -2.827 1.00 98.44 95 GLU A CA 1
ATOM 773 C C . GLU A 1 95 ? 5.522 -7.488 -3.103 1.00 98.44 95 GLU A C 1
ATOM 775 O O . GLU A 1 95 ? 4.494 -6.972 -2.671 1.00 98.44 95 GLU A O 1
ATOM 780 N N . ILE A 1 96 ? 6.363 -6.803 -3.891 1.00 98.50 96 ILE A N 1
ATOM 781 C CA . ILE A 1 96 ? 6.110 -5.412 -4.293 1.00 98.50 96 ILE A CA 1
ATOM 782 C C . ILE A 1 96 ? 4.886 -5.285 -5.202 1.00 98.50 96 ILE A C 1
ATOM 784 O O . ILE A 1 96 ? 4.160 -4.296 -5.097 1.00 98.50 96 ILE A O 1
ATOM 788 N N . SER A 1 97 ? 4.628 -6.273 -6.065 1.00 98.38 97 SER A N 1
ATOM 789 C CA . SER A 1 97 ? 3.425 -6.288 -6.897 1.00 98.38 97 SER A CA 1
ATOM 790 C C . SER A 1 97 ? 2.186 -6.513 -6.041 1.00 98.38 97 SER A C 1
ATOM 792 O O . SER A 1 97 ? 1.249 -5.721 -6.105 1.00 98.38 97 SER A O 1
ATOM 794 N N . GLU A 1 98 ? 2.228 -7.500 -5.146 1.00 98.56 98 GLU A N 1
ATOM 795 C CA . GLU A 1 98 ? 1.141 -7.799 -4.210 1.00 98.56 98 GLU A CA 1
ATOM 796 C C . GLU A 1 98 ? 0.793 -6.607 -3.304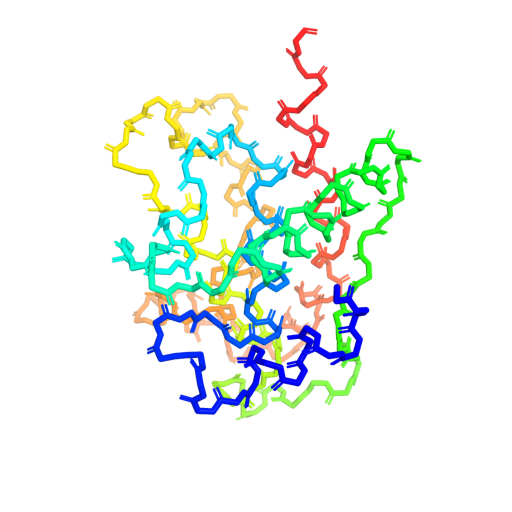 1.00 98.56 98 GLU A C 1
ATOM 798 O O . GLU A 1 98 ? -0.375 -6.242 -3.150 1.00 98.56 98 GLU A O 1
ATOM 803 N N . TRP A 1 99 ? 1.805 -5.941 -2.752 1.00 98.88 99 TRP A N 1
ATOM 804 C CA . TRP A 1 99 ? 1.617 -4.736 -1.946 1.00 98.88 99 TRP A CA 1
ATOM 805 C C . TRP A 1 99 ? 1.001 -3.599 -2.761 1.00 98.88 99 TRP A C 1
ATOM 807 O O . TRP A 1 99 ? 0.094 -2.906 -2.296 1.00 98.88 99 TRP A O 1
ATOM 817 N N . SER A 1 100 ? 1.472 -3.426 -3.997 1.00 98.81 100 SER A N 1
ATOM 818 C CA . SER A 1 100 ? 0.995 -2.376 -4.893 1.00 98.81 100 SER A CA 1
ATOM 819 C C . SER A 1 100 ? -0.447 -2.601 -5.334 1.00 98.81 100 SER A C 1
ATOM 821 O O . SER A 1 100 ? -1.188 -1.628 -5.437 1.00 98.81 100 SER A O 1
ATOM 823 N N . VAL A 1 101 ? -0.877 -3.855 -5.521 1.00 98.62 101 VAL A N 1
ATOM 824 C CA . VAL A 1 101 ? -2.292 -4.199 -5.741 1.00 98.62 101 VAL A CA 1
ATOM 825 C C . VAL A 1 101 ? -3.141 -3.695 -4.580 1.00 98.62 101 VAL A C 1
ATOM 827 O O . VAL A 1 101 ? -4.069 -2.926 -4.802 1.00 98.62 101 VAL A O 1
ATOM 830 N N . GLY A 1 102 ? -2.778 -4.025 -3.338 1.00 98.69 102 GLY A N 1
ATOM 831 C CA . GLY A 1 102 ? -3.530 -3.552 -2.175 1.00 98.69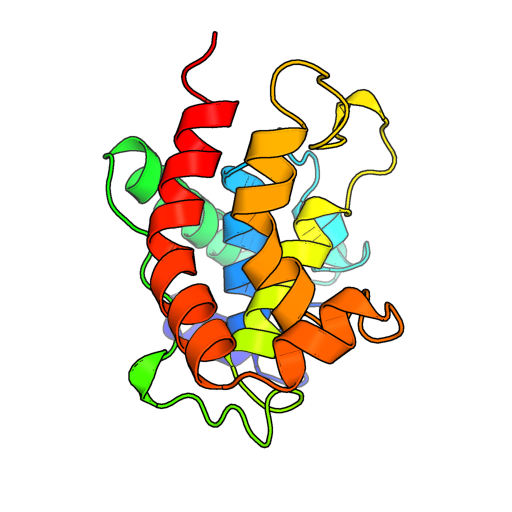 102 GLY A CA 1
ATOM 832 C C . GLY A 1 102 ? -3.576 -2.024 -2.064 1.00 98.69 102 GLY A C 1
ATOM 833 O O . GLY A 1 102 ? -4.627 -1.454 -1.768 1.00 98.69 102 GLY A O 1
ATOM 834 N N . PHE A 1 103 ? -2.457 -1.344 -2.337 1.00 98.81 103 PHE A N 1
ATOM 835 C CA . PHE A 1 103 ? -2.403 0.122 -2.355 1.0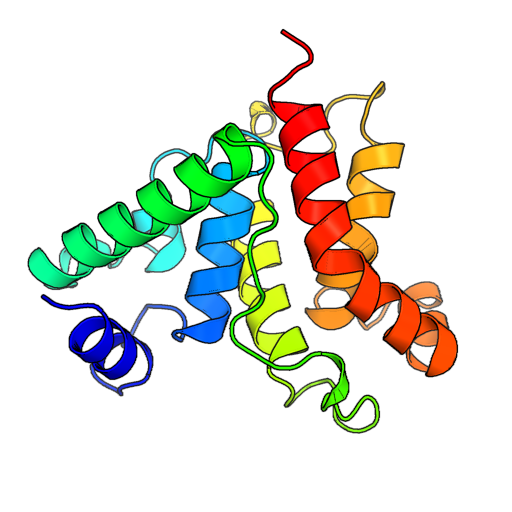0 98.81 103 PHE A CA 1
ATOM 836 C C . PHE A 1 103 ? -3.368 0.715 -3.394 1.00 98.81 103 PHE A C 1
ATOM 838 O O . PHE A 1 103 ? -4.141 1.620 -3.078 1.00 98.81 103 PHE A O 1
ATOM 845 N N . VAL A 1 104 ? -3.335 0.196 -4.622 1.00 98.19 104 VAL A N 1
ATOM 846 C CA . VAL A 1 104 ? -4.170 0.655 -5.740 1.00 98.19 104 VAL A CA 1
ATOM 847 C C . VAL A 1 104 ? -5.650 0.334 -5.507 1.00 98.19 104 VAL A C 1
ATOM 849 O O . VAL A 1 104 ? -6.497 1.184 -5.782 1.00 98.19 104 VAL A O 1
ATOM 852 N N . ASP A 1 105 ? -5.964 -0.818 -4.912 1.00 97.31 105 ASP A N 1
ATOM 853 C CA . ASP A 1 105 ? -7.330 -1.187 -4.524 1.00 97.31 105 ASP A CA 1
ATOM 854 C C . ASP A 1 105 ? -7.939 -0.149 -3.576 1.00 97.31 105 ASP A C 1
ATOM 856 O O . ASP A 1 105 ? -9.068 0.286 -3.780 1.00 97.31 105 ASP A O 1
ATOM 860 N N . ALA A 1 106 ? -7.193 0.297 -2.561 1.00 98.00 106 ALA A N 1
ATOM 861 C CA . ALA A 1 106 ? -7.645 1.357 -1.658 1.00 98.00 106 ALA A CA 1
ATOM 862 C C . ALA A 1 106 ? -7.723 2.730 -2.341 1.00 98.00 106 ALA A C 1
ATOM 864 O O . ALA A 1 106 ? -8.653 3.489 -2.062 1.00 98.00 106 ALA A O 1
ATOM 865 N N . MET A 1 107 ? -6.765 3.056 -3.215 1.00 96.94 107 MET A N 1
ATOM 866 C CA . MET A 1 107 ? -6.736 4.325 -3.951 1.00 96.94 107 MET A CA 1
ATOM 867 C C . MET A 1 107 ? -7.980 4.501 -4.834 1.00 96.94 107 MET A C 1
ATOM 869 O O . MET A 1 107 ? -8.527 5.598 -4.891 1.00 96.94 107 MET A O 1
ATOM 873 N N . TYR A 1 108 ? -8.462 3.423 -5.459 1.00 95.06 108 TYR A N 1
ATOM 874 C CA . TYR A 1 108 ? -9.649 3.427 -6.326 1.00 95.06 108 TYR A CA 1
ATOM 875 C C . TYR A 1 108 ? -10.919 2.869 -5.664 1.00 95.06 108 TYR A C 1
ATOM 877 O O . TYR A 1 108 ? -11.909 2.613 -6.347 1.00 95.06 108 TYR A O 1
ATOM 885 N N . ALA A 1 109 ? -10.915 2.661 -4.345 1.00 94.31 109 ALA A N 1
ATOM 886 C CA . ALA A 1 109 ? -12.014 1.988 -3.656 1.00 94.31 109 ALA A CA 1
ATOM 887 C C . ALA A 1 109 ? -13.322 2.798 -3.622 1.00 94.31 109 ALA A C 1
ATOM 889 O O . ALA A 1 109 ? -14.401 2.206 -3.619 1.00 94.31 109 ALA A O 1
ATOM 890 N N . SER A 1 110 ? -13.250 4.131 -3.524 1.00 89.38 110 SER A N 1
ATOM 891 C CA . SER A 1 110 ? -14.451 4.964 -3.408 1.00 89.38 110 SER A CA 1
ATOM 892 C C . SER A 1 110 ? -15.107 5.202 -4.768 1.00 89.38 110 SER A C 1
ATOM 894 O O . SER A 1 110 ? -14.448 5.585 -5.727 1.00 89.38 110 SER A O 1
ATOM 896 N N . ASP A 1 111 ? -16.429 5.034 -4.824 1.00 86.25 111 ASP A N 1
ATOM 897 C CA . ASP A 1 111 ? -17.253 5.410 -5.982 1.00 86.25 111 ASP A CA 1
ATOM 898 C C . ASP A 1 111 ? -17.620 6.916 -5.985 1.00 86.25 111 ASP A C 1
ATOM 900 O O . ASP A 1 111 ? -18.342 7.371 -6.878 1.00 86.25 111 ASP A O 1
ATOM 904 N N . ASP A 1 112 ? -17.216 7.680 -4.960 1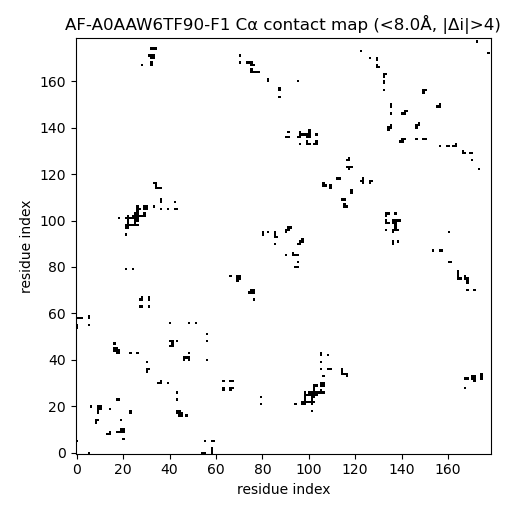.00 86.94 112 ASP A N 1
ATOM 905 C CA . ASP A 1 112 ? -17.490 9.118 -4.854 1.00 86.94 112 ASP A CA 1
ATOM 906 C C . ASP A 1 112 ? -16.412 9.935 -5.583 1.00 86.94 112 ASP A C 1
ATOM 908 O O . ASP A 1 112 ? -15.226 9.805 -5.291 1.00 86.94 112 ASP A O 1
ATOM 912 N N . GLU A 1 113 ? -16.827 10.810 -6.505 1.00 83.88 113 GLU A N 1
ATOM 913 C CA . GLU A 1 113 ? -15.914 11.702 -7.234 1.00 83.88 113 GLU A CA 1
ATOM 914 C C . GLU A 1 113 ? -15.172 12.655 -6.277 1.00 83.88 113 GLU A C 1
ATOM 916 O O . GLU A 1 113 ? -14.043 13.033 -6.566 1.00 83.88 113 GLU A O 1
ATOM 921 N N . GLU A 1 114 ? -15.760 13.016 -5.126 1.00 83.88 114 GLU A N 1
ATOM 922 C CA . GLU A 1 114 ? -15.090 13.864 -4.121 1.00 83.88 114 GLU A CA 1
ATOM 923 C C . GLU A 1 114 ? -13.918 13.148 -3.422 1.00 83.88 114 GLU A C 1
ATOM 925 O O . GLU A 1 114 ? -13.031 13.811 -2.876 1.00 83.88 114 GLU A O 1
ATOM 930 N N . ASP A 1 115 ? -13.891 11.813 -3.450 1.00 86.75 115 ASP A N 1
ATOM 931 C CA . ASP A 1 115 ? -12.830 10.987 -2.868 1.00 86.75 115 ASP A CA 1
ATOM 932 C C . ASP A 1 115 ? -11.743 10.613 -3.897 1.00 86.75 115 ASP A C 1
ATOM 934 O O . ASP A 1 115 ? -10.738 10.005 -3.519 1.00 86.75 115 ASP A O 1
ATOM 938 N N . ASP A 1 116 ? -11.903 10.993 -5.173 1.00 92.00 116 ASP A N 1
ATOM 939 C CA . ASP A 1 116 ? -10.901 10.763 -6.219 1.00 92.00 116 ASP A CA 1
ATOM 940 C C . ASP A 1 116 ? -9.626 11.558 -5.905 1.00 92.00 116 ASP A C 1
ATOM 942 O O . ASP A 1 116 ? -9.664 12.753 -5.605 1.00 92.00 116 ASP A O 1
ATOM 946 N N . TRP A 1 117 ? -8.482 10.878 -5.934 1.00 95.06 117 TRP A N 1
ATOM 947 C CA . TRP A 1 117 ? -7.179 11.466 -5.628 1.00 95.06 117 TRP A CA 1
ATOM 948 C C . TRP A 1 117 ? -6.698 12.428 -6.722 1.00 95.06 117 TRP A C 1
ATOM 950 O O . TRP A 1 117 ? -5.798 13.223 -6.461 1.00 95.06 117 TRP A O 1
ATOM 960 N N . LEU A 1 118 ? -7.267 12.342 -7.927 1.00 94.06 118 LEU A N 1
ATOM 961 C CA . LEU A 1 118 ? -6.880 13.120 -9.107 1.00 94.06 118 LEU A CA 1
ATOM 962 C C . LEU A 1 118 ? -7.884 14.236 -9.457 1.00 94.06 118 LEU A C 1
ATOM 964 O O . LEU A 1 118 ? -7.799 14.809 -10.539 1.00 94.06 118 LEU A O 1
ATOM 968 N N . ASP A 1 119 ? -8.843 14.553 -8.582 1.00 93.19 119 ASP A N 1
ATOM 969 C CA . ASP A 1 119 ? -9.888 15.554 -8.865 1.00 93.19 119 ASP A CA 1
ATOM 970 C C . ASP A 1 119 ? -9.439 17.025 -8.730 1.00 93.19 119 ASP A C 1
ATOM 972 O O . ASP A 1 119 ? -10.152 17.929 -9.180 1.00 93.19 119 ASP A O 1
ATOM 976 N N . ASP A 1 120 ? -8.288 17.280 -8.104 1.00 91.31 120 ASP A N 1
ATOM 977 C CA . ASP A 1 120 ? -7.737 18.615 -7.872 1.00 91.31 120 ASP A CA 1
ATOM 978 C C . ASP A 1 120 ? -6.670 18.970 -8.917 1.00 91.31 120 ASP A C 1
ATOM 980 O O . ASP A 1 120 ? -5.533 18.498 -8.855 1.00 91.31 120 ASP A O 1
ATOM 984 N N . ASP A 1 121 ? -7.028 19.876 -9.835 1.00 92.06 121 ASP A N 1
ATOM 985 C CA . ASP A 1 121 ? -6.161 20.393 -10.904 1.00 92.06 121 ASP A CA 1
ATOM 986 C C . ASP A 1 121 ? -4.787 20.899 -10.397 1.00 92.06 121 ASP A C 1
ATOM 988 O O . ASP A 1 121 ? -3.813 20.888 -11.156 1.00 92.06 121 ASP A O 1
ATOM 992 N N . ASP A 1 122 ? -4.691 21.394 -9.153 1.00 91.94 122 ASP A N 1
ATOM 993 C CA . ASP A 1 122 ? -3.442 21.943 -8.603 1.00 91.94 122 ASP A CA 1
ATOM 994 C C . ASP A 1 122 ? -2.479 20.845 -8.099 1.00 91.94 122 ASP A C 1
ATOM 996 O O . ASP A 1 122 ? -1.277 21.110 -7.989 1.00 91.94 122 ASP A O 1
ATOM 1000 N N . SER A 1 123 ? -2.974 19.635 -7.802 1.00 93.38 123 SER A N 1
ATOM 1001 C CA . SER A 1 123 ? -2.186 18.521 -7.244 1.00 93.38 123 SER A CA 1
ATOM 1002 C C . SER A 1 123 ? -2.194 17.234 -8.086 1.00 93.38 123 SER A C 1
ATOM 1004 O O . SER A 1 123 ? -1.361 16.360 -7.841 1.00 93.38 123 SER A O 1
ATOM 1006 N N . GLU A 1 124 ? -3.036 17.142 -9.122 1.00 95.50 124 GLU A N 1
ATOM 1007 C CA . GLU A 1 124 ? -3.184 15.982 -10.021 1.00 95.50 124 GLU A CA 1
ATOM 1008 C C . GLU A 1 124 ? -1.835 15.445 -10.536 1.00 95.50 124 GLU A C 1
ATOM 1010 O O . GLU A 1 124 ? -1.558 14.249 -10.439 1.00 95.50 124 GLU A O 1
ATOM 1015 N N . GLU A 1 125 ? -0.965 16.324 -11.054 1.00 97.00 125 GLU A N 1
ATOM 1016 C CA . GLU A 1 125 ? 0.336 15.926 -11.617 1.00 97.00 125 GLU A CA 1
ATOM 1017 C C . GLU A 1 125 ? 1.257 15.318 -10.548 1.00 97.00 125 GLU A C 1
ATOM 1019 O O . GLU A 1 125 ? 1.899 14.293 -10.790 1.00 97.00 125 GLU A O 1
ATOM 1024 N N . ASP A 1 126 ? 1.294 15.911 -9.353 1.00 97.56 126 ASP A N 1
ATOM 1025 C CA . ASP A 1 126 ? 2.121 15.425 -8.248 1.00 97.56 126 ASP A CA 1
ATOM 1026 C C . ASP A 1 126 ? 1.604 14.074 -7.735 1.00 97.56 126 ASP A C 1
ATOM 1028 O O . ASP A 1 126 ? 2.390 13.139 -7.566 1.00 97.56 126 ASP A O 1
ATOM 1032 N N . VAL A 1 127 ? 0.286 13.926 -7.561 1.00 97.75 127 VAL A N 1
ATOM 1033 C CA . VAL A 1 127 ? -0.338 12.657 -7.157 1.00 97.75 127 VAL A CA 1
ATOM 1034 C C . VAL A 1 127 ? -0.049 11.560 -8.180 1.00 97.75 127 VAL A C 1
ATOM 1036 O O . VAL A 1 127 ? 0.382 10.467 -7.799 1.00 97.75 127 VAL A O 1
ATOM 1039 N N . ALA A 1 128 ? -0.226 11.840 -9.474 1.00 97.12 128 ALA A N 1
ATOM 1040 C CA . ALA A 1 128 ? 0.038 10.881 -10.544 1.00 97.12 128 ALA A CA 1
ATOM 1041 C C . ALA A 1 128 ? 1.511 10.437 -10.567 1.00 97.12 128 ALA A C 1
ATOM 1043 O O . ALA A 1 128 ? 1.805 9.248 -10.685 1.00 97.12 128 ALA A O 1
ATOM 1044 N N . MET A 1 129 ? 2.456 11.368 -10.400 1.00 97.56 129 MET A N 1
ATOM 1045 C CA . MET A 1 129 ? 3.884 11.034 -10.351 1.00 97.56 129 MET A CA 1
ATOM 1046 C C . MET A 1 129 ? 4.254 10.204 -9.119 1.00 97.56 129 MET A C 1
ATOM 1048 O O . MET A 1 129 ? 5.026 9.249 -9.230 1.00 97.56 129 MET A O 1
ATOM 1052 N N . LEU A 1 130 ? 3.727 10.561 -7.947 1.00 98.44 130 LEU A N 1
ATOM 1053 C CA . LEU A 1 130 ? 4.052 9.891 -6.689 1.00 98.44 130 LEU A CA 1
ATOM 1054 C C . LEU A 1 130 ? 3.455 8.480 -6.605 1.00 98.44 130 LEU A C 1
ATOM 1056 O O . LEU A 1 130 ? 4.065 7.599 -5.996 1.00 98.44 130 LEU A O 1
ATOM 1060 N N . THR A 1 131 ? 2.302 8.253 -7.238 1.00 98.31 131 THR A N 1
ATOM 1061 C CA . THR A 1 131 ? 1.613 6.950 -7.272 1.00 98.31 131 THR A CA 1
ATOM 1062 C C . THR A 1 131 ? 2.050 6.045 -8.421 1.00 98.31 131 THR A C 1
ATOM 1064 O O . THR A 1 131 ? 1.798 4.840 -8.371 1.00 98.31 131 THR A O 1
ATOM 1067 N N . LEU A 1 132 ? 2.771 6.575 -9.417 1.00 98.25 132 LEU A N 1
ATOM 1068 C CA . LEU A 1 132 ? 3.215 5.820 -10.591 1.00 98.25 132 LEU A CA 1
ATOM 1069 C C . LEU A 1 132 ? 3.925 4.489 -10.267 1.00 98.25 132 LEU A C 1
ATOM 1071 O O . LEU A 1 132 ? 3.604 3.504 -10.930 1.00 98.25 132 LEU A O 1
ATOM 1075 N N . PRO A 1 133 ? 4.841 4.385 -9.279 1.00 98.25 133 PRO A N 1
ATOM 1076 C CA . PRO A 1 133 ? 5.440 3.097 -8.924 1.00 98.25 133 PRO A CA 1
ATOM 1077 C C . PRO A 1 133 ? 4.399 2.049 -8.514 1.00 98.25 133 PRO A C 1
ATOM 1079 O O . PRO A 1 133 ? 4.463 0.912 -8.973 1.00 98.25 133 PRO A O 1
ATOM 1082 N N . MET A 1 134 ? 3.414 2.434 -7.701 1.00 98.50 134 MET A N 1
ATOM 1083 C CA . MET A 1 134 ? 2.352 1.541 -7.236 1.00 98.50 134 MET A CA 1
ATOM 1084 C C . MET A 1 134 ? 1.438 1.130 -8.395 1.00 98.50 134 MET A C 1
ATOM 1086 O O . MET A 1 134 ? 1.118 -0.046 -8.539 1.00 98.50 134 MET A O 1
ATOM 1090 N N . ILE A 1 135 ? 1.098 2.059 -9.292 1.00 98.25 135 ILE A N 1
ATOM 1091 C CA . ILE A 1 135 ? 0.346 1.741 -10.516 1.00 98.25 135 ILE A CA 1
ATOM 1092 C C . ILE A 1 135 ? 1.125 0.748 -11.388 1.00 98.25 135 ILE A C 1
ATOM 1094 O O . ILE A 1 135 ? 0.581 -0.291 -11.763 1.00 98.25 135 ILE A O 1
ATOM 1098 N N . LEU A 1 136 ? 2.413 1.007 -11.641 1.00 98.00 136 LEU A N 1
ATOM 1099 C CA . LEU A 1 136 ? 3.271 0.146 -12.456 1.00 98.00 136 LEU A CA 1
ATOM 1100 C C . LEU A 1 136 ? 3.376 -1.273 -11.880 1.00 98.00 136 LEU A C 1
ATOM 1102 O O . LEU A 1 136 ? 3.211 -2.243 -12.617 1.00 98.00 136 LEU A O 1
ATOM 1106 N N . PHE A 1 137 ? 3.655 -1.401 -10.581 1.00 98.31 137 PHE A N 1
ATOM 1107 C CA . PHE A 1 137 ? 3.858 -2.703 -9.940 1.00 98.31 137 PHE A CA 1
ATOM 1108 C C . PHE A 1 137 ? 2.554 -3.452 -9.655 1.00 98.31 137 PHE A C 1
ATOM 1110 O O . PHE A 1 137 ? 2.577 -4.680 -9.612 1.00 98.31 137 PHE A O 1
ATOM 1117 N N . SER A 1 138 ? 1.419 -2.758 -9.516 1.00 98.19 138 SER A N 1
ATOM 1118 C CA . SER A 1 138 ? 0.105 -3.411 -9.397 1.00 98.19 138 SER A CA 1
ATOM 1119 C C . SER A 1 138 ? -0.317 -4.144 -10.676 1.00 98.19 138 SER A C 1
ATOM 1121 O O . SER A 1 138 ? -1.146 -5.047 -10.624 1.00 98.19 138 SER A O 1
ATOM 1123 N N . GLY A 1 139 ? 0.219 -3.737 -11.833 1.00 96.44 139 GLY A N 1
ATOM 1124 C CA . GLY A 1 139 ? -0.159 -4.284 -13.135 1.00 96.44 139 GLY A CA 1
ATOM 1125 C C . GLY A 1 139 ? -1.534 -3.836 -13.648 1.00 96.44 139 GLY A C 1
ATOM 1126 O O . GLY A 1 139 ? -1.932 -4.274 -14.725 1.00 96.44 139 GLY A O 1
ATOM 1127 N N . ILE A 1 140 ? -2.252 -2.942 -12.949 1.00 95.44 140 ILE A N 1
ATOM 1128 C CA . ILE A 1 140 ? -3.610 -2.505 -13.341 1.00 95.44 140 ILE A CA 1
ATOM 1129 C C . ILE A 1 140 ? -3.672 -1.920 -14.765 1.00 95.44 140 ILE A C 1
ATOM 1131 O O . ILE A 1 140 ? -4.664 -2.094 -15.472 1.00 95.44 140 ILE A O 1
ATOM 1135 N N . ASP A 1 141 ? -2.579 -1.289 -15.200 1.00 92.88 141 ASP A N 1
ATOM 1136 C CA . ASP A 1 141 ? -2.424 -0.621 -16.494 1.00 92.88 141 ASP A CA 1
ATOM 1137 C C . ASP A 1 141 ? -1.353 -1.277 -17.385 1.00 92.88 141 ASP A C 1
ATOM 1139 O O . ASP A 1 141 ? -0.763 -0.633 -18.258 1.00 92.88 141 ASP A O 1
ATOM 1143 N N . GLU A 1 142 ? -1.097 -2.576 -17.203 1.00 91.81 142 GLU A N 1
ATOM 1144 C CA . GLU A 1 142 ? -0.025 -3.288 -17.911 1.00 91.81 142 GLU A CA 1
ATOM 1145 C C . GLU A 1 142 ? -0.131 -3.218 -19.444 1.00 91.81 142 GLU A C 1
ATOM 1147 O O . GLU A 1 142 ? 0.883 -3.284 -20.131 1.00 91.81 142 GLU A O 1
ATOM 1152 N N . ASP A 1 143 ? -1.323 -3.042 -20.014 1.00 92.50 143 ASP A N 1
ATOM 1153 C CA . ASP A 1 143 ? -1.524 -2.951 -21.465 1.00 92.50 143 ASP A CA 1
ATOM 1154 C C . ASP A 1 143 ? -1.093 -1.595 -22.067 1.00 92.50 143 ASP A C 1
ATOM 1156 O O . ASP A 1 143 ? -0.990 -1.463 -23.298 1.00 92.50 143 ASP A O 1
ATOM 1160 N N . GLN A 1 144 ? -0.846 -0.570 -21.242 1.00 95.44 144 GLN A N 1
ATOM 1161 C CA . GLN A 1 144 ? -0.486 0.759 -21.733 1.00 95.44 144 GLN A CA 1
ATOM 1162 C C . GLN A 1 144 ? 0.956 0.783 -22.293 1.00 95.44 144 GLN A C 1
ATOM 1164 O O . GLN A 1 144 ? 1.878 0.221 -21.694 1.00 95.44 144 GLN A O 1
ATOM 1169 N N . PRO A 1 145 ? 1.204 1.406 -23.470 1.00 95.69 145 PRO A N 1
ATOM 1170 C CA . PRO A 1 145 ? 2.520 1.362 -24.116 1.00 95.69 145 PRO A CA 1
ATOM 1171 C C . PRO A 1 145 ? 3.670 1.942 -23.287 1.00 95.69 145 PRO A C 1
ATOM 1173 O O . PRO A 1 145 ? 4.791 1.451 -23.389 1.00 95.69 145 PRO A O 1
ATOM 1176 N N . ASP A 1 146 ? 3.401 2.980 -22.506 1.00 94.25 146 ASP A N 1
ATOM 1177 C CA . ASP A 1 146 ? 4.342 3.618 -21.586 1.00 94.25 146 ASP A CA 1
ATOM 1178 C C . ASP A 1 146 ? 4.661 2.724 -20.380 1.00 94.25 146 ASP A C 1
ATOM 1180 O O . ASP A 1 146 ? 5.839 2.524 -20.084 1.00 94.25 146 ASP A O 1
ATOM 1184 N N . MET A 1 147 ? 3.662 2.084 -19.765 1.00 95.38 147 MET A N 1
ATOM 1185 C CA . MET A 1 147 ? 3.871 1.080 -18.705 1.00 95.38 147 MET A CA 1
ATOM 1186 C C . MET A 1 147 ? 4.734 -0.079 -19.211 1.00 95.38 147 MET A C 1
ATOM 1188 O O . MET A 1 147 ? 5.723 -0.471 -18.591 1.00 95.38 147 MET A O 1
ATOM 1192 N N . GLN A 1 148 ? 4.449 -0.558 -20.422 1.00 94.62 148 GLN A N 1
ATOM 1193 C CA . GLN A 1 148 ? 5.257 -1.570 -21.099 1.00 94.62 148 GLN A CA 1
ATOM 1194 C C . GLN A 1 148 ? 6.684 -1.106 -21.410 1.00 94.62 148 GLN A C 1
ATOM 1196 O O . GLN A 1 148 ? 7.573 -1.946 -21.566 1.00 94.62 148 GLN A O 1
ATOM 1201 N N . GLU A 1 149 ? 6.929 0.187 -21.612 1.00 96.00 149 GLU A N 1
ATOM 1202 C CA . GLU A 1 149 ? 8.283 0.726 -21.784 1.00 96.00 149 GLU A CA 1
ATOM 1203 C C . GLU A 1 149 ? 9.030 0.777 -20.448 1.00 96.00 149 GLU A C 1
ATOM 1205 O O . GLU A 1 149 ? 10.190 0.364 -20.409 1.00 96.00 149 GLU A O 1
ATOM 1210 N N . LEU A 1 150 ? 8.355 1.171 -19.364 1.00 95.88 150 LEU A N 1
ATOM 1211 C CA . LEU A 1 150 ? 8.907 1.181 -18.005 1.00 95.88 150 LEU A CA 1
ATOM 1212 C C . LEU A 1 150 ? 9.302 -0.226 -17.533 1.00 95.88 150 LEU A C 1
ATOM 1214 O O . LEU A 1 150 ? 10.427 -0.418 -17.078 1.00 95.88 150 LEU A O 1
ATOM 1218 N N . LEU A 1 151 ? 8.449 -1.236 -17.746 1.00 93.31 151 LEU A N 1
ATOM 1219 C CA . LEU A 1 151 ? 8.732 -2.634 -17.373 1.00 93.31 151 LEU A CA 1
ATOM 1220 C C . LEU A 1 151 ? 9.928 -3.254 -18.120 1.00 93.31 151 LEU A C 1
ATOM 1222 O O . LEU A 1 151 ? 10.456 -4.291 -17.722 1.00 93.31 151 LEU A O 1
ATOM 1226 N N . LYS A 1 152 ? 10.375 -2.653 -19.230 1.00 94.38 152 LYS A N 1
ATOM 1227 C CA . LYS A 1 152 ? 11.567 -3.118 -19.965 1.00 94.38 152 LYS A CA 1
ATOM 1228 C C . LYS A 1 152 ? 12.869 -2.553 -19.403 1.00 94.38 152 LYS A C 1
ATOM 1230 O O . LYS A 1 152 ? 13.939 -3.041 -19.779 1.00 94.38 152 LYS A O 1
ATOM 1235 N N . ASP A 1 153 ? 12.795 -1.531 -18.558 1.00 96.69 153 ASP A N 1
ATOM 1236 C CA . ASP A 1 153 ? 13.947 -0.861 -17.977 1.00 96.69 153 ASP A CA 1
ATOM 1237 C C . ASP A 1 153 ? 14.087 -1.211 -16.491 1.00 96.69 153 ASP A C 1
ATOM 1239 O O . ASP A 1 153 ? 13.544 -0.550 -15.610 1.00 96.69 153 ASP A O 1
ATOM 1243 N N . LEU A 1 154 ? 14.873 -2.257 -16.219 1.00 95.50 154 LEU A N 1
ATOM 1244 C CA . LEU A 1 154 ? 15.115 -2.751 -14.860 1.00 95.50 154 LEU A CA 1
ATOM 1245 C C . LEU A 1 154 ? 15.781 -1.707 -13.950 1.00 95.50 154 LEU A C 1
ATOM 1247 O O . LEU A 1 154 ? 15.595 -1.753 -12.737 1.00 95.50 154 LEU A O 1
ATOM 1251 N N . GLU A 1 155 ? 16.568 -0.780 -14.510 1.00 96.38 155 GLU A N 1
ATOM 1252 C CA . GLU A 1 155 ? 17.163 0.305 -13.723 1.00 96.38 155 GLU A CA 1
ATOM 1253 C C . GLU A 1 155 ? 16.071 1.277 -13.271 1.00 96.38 155 GLU A C 1
ATOM 1255 O O . GLU A 1 155 ? 16.019 1.635 -12.095 1.00 96.38 155 GLU A O 1
ATOM 1260 N N . THR A 1 156 ? 15.161 1.636 -14.179 1.00 96.56 156 THR A N 1
ATOM 1261 C CA . THR A 1 156 ? 14.002 2.476 -13.860 1.00 96.56 156 THR A CA 1
ATOM 1262 C C . THR A 1 156 ? 13.066 1.791 -12.859 1.00 96.56 156 THR A C 1
ATOM 1264 O O . THR A 1 156 ? 12.678 2.423 -11.879 1.00 96.56 156 THR A O 1
ATOM 1267 N N . MET A 1 157 ? 12.761 0.499 -13.028 1.00 97.19 157 MET A N 1
ATOM 1268 C CA . MET A 1 157 ? 11.949 -0.256 -12.060 1.00 97.19 157 MET A CA 1
ATOM 1269 C C . MET A 1 157 ? 12.587 -0.248 -10.666 1.00 97.19 157 MET A C 1
ATOM 1271 O O . MET A 1 157 ? 11.925 0.077 -9.686 1.00 97.19 157 MET A O 1
ATOM 1275 N N . SER A 1 158 ? 13.889 -0.525 -10.570 1.00 97.19 158 SER A N 1
ATOM 1276 C CA . SER A 1 158 ? 14.593 -0.501 -9.285 1.00 97.19 158 SER A CA 1
ATOM 1277 C C . SER A 1 158 ? 14.569 0.882 -8.628 1.00 97.19 158 SER A C 1
ATOM 1279 O O . SER A 1 158 ? 14.351 0.982 -7.422 1.00 97.19 158 SER A O 1
ATOM 1281 N N . GLN A 1 159 ? 14.728 1.955 -9.406 1.00 97.31 159 GLN A N 1
ATOM 1282 C CA . GLN A 1 159 ? 14.618 3.325 -8.895 1.00 97.31 159 GLN A CA 1
ATOM 1283 C C . GLN A 1 159 ? 13.203 3.651 -8.404 1.00 97.31 159 GLN A C 1
ATOM 1285 O O . GLN A 1 159 ? 13.057 4.294 -7.367 1.00 97.31 159 GLN A O 1
ATOM 1290 N N . MET A 1 160 ? 12.171 3.205 -9.125 1.00 97.88 160 MET A N 1
ATOM 1291 C CA . MET A 1 160 ? 10.774 3.387 -8.723 1.00 97.88 160 MET A CA 1
ATOM 1292 C C . MET A 1 160 ? 10.462 2.641 -7.427 1.00 97.88 160 MET A C 1
ATOM 1294 O O . MET A 1 160 ? 9.864 3.226 -6.530 1.00 97.88 160 MET A O 1
ATOM 1298 N N . ALA A 1 161 ? 10.921 1.396 -7.295 1.00 98.00 161 ALA A N 1
ATOM 1299 C CA . ALA A 1 161 ? 10.736 0.600 -6.087 1.00 98.00 161 ALA A CA 1
ATOM 1300 C C . ALA A 1 161 ? 11.383 1.262 -4.859 1.00 98.00 161 ALA A C 1
ATOM 1302 O O . ALA A 1 161 ? 10.741 1.418 -3.824 1.00 98.00 161 ALA A O 1
ATOM 1303 N N . GLN A 1 162 ? 12.620 1.751 -4.998 1.00 97.44 162 GLN A N 1
ATOM 1304 C CA . GLN A 1 162 ? 13.334 2.465 -3.929 1.00 97.44 162 GLN A CA 1
ATOM 1305 C C . GLN A 1 162 ? 12.707 3.819 -3.559 1.00 97.44 162 GLN A C 1
ATOM 1307 O O . GLN A 1 162 ? 13.017 4.372 -2.505 1.00 97.44 162 GLN A O 1
ATOM 1312 N N . ALA A 1 163 ? 11.855 4.382 -4.417 1.00 97.56 163 ALA A N 1
ATOM 1313 C CA . ALA A 1 163 ? 11.191 5.653 -4.160 1.00 97.56 163 ALA A CA 1
ATOM 1314 C C . ALA A 1 163 ? 9.877 5.507 -3.375 1.00 97.56 163 ALA A C 1
ATOM 1316 O O . ALA A 1 163 ? 9.399 6.512 -2.854 1.00 97.56 163 ALA A O 1
ATOM 1317 N N . ILE A 1 164 ? 9.301 4.301 -3.264 1.00 98.44 164 ILE A N 1
ATOM 1318 C CA . ILE A 1 164 ? 7.948 4.088 -2.714 1.00 98.44 164 ILE A CA 1
ATOM 1319 C C . ILE A 1 164 ? 7.793 4.676 -1.308 1.00 98.44 164 ILE A C 1
ATOM 1321 O O . ILE A 1 164 ? 6.891 5.481 -1.083 1.00 98.44 164 ILE A O 1
ATOM 1325 N N . GLU A 1 165 ? 8.684 4.339 -0.375 1.00 97.88 165 GLU A N 1
ATOM 1326 C CA . GLU A 1 165 ? 8.592 4.797 1.023 1.00 97.88 165 GLU A CA 1
ATOM 1327 C C . GLU A 1 165 ? 8.629 6.327 1.129 1.00 97.88 165 GLU A C 1
ATOM 1329 O O . GLU A 1 165 ? 7.836 6.940 1.847 1.00 97.88 165 GLU A O 1
ATOM 1334 N N . LYS A 1 166 ? 9.487 6.966 0.326 1.00 96.81 166 LYS A N 1
ATOM 1335 C CA . LYS A 1 166 ? 9.577 8.426 0.236 1.00 96.81 166 LYS A CA 1
ATOM 1336 C C . LYS A 1 166 ? 8.324 9.035 -0.398 1.00 96.81 166 LYS A C 1
ATOM 1338 O O . LYS A 1 166 ? 7.826 10.046 0.095 1.00 96.81 166 LYS A O 1
ATOM 1343 N N . ASN A 1 167 ? 7.807 8.427 -1.464 1.00 98.06 167 ASN A N 1
ATOM 1344 C CA . ASN A 1 167 ? 6.601 8.891 -2.144 1.00 98.06 167 ASN A CA 1
ATOM 1345 C C . ASN A 1 167 ? 5.378 8.836 -1.220 1.00 98.06 167 ASN A C 1
ATOM 1347 O O . ASN A 1 167 ? 4.563 9.751 -1.249 1.00 98.06 167 ASN A O 1
ATOM 1351 N N . ILE A 1 168 ? 5.271 7.815 -0.365 1.00 98.38 168 ILE A N 1
ATOM 1352 C CA . ILE A 1 168 ? 4.210 7.693 0.649 1.00 98.38 168 ILE A CA 1
ATOM 1353 C C . ILE A 1 168 ? 4.218 8.894 1.602 1.00 98.38 168 ILE A C 1
ATOM 1355 O O . ILE A 1 168 ? 3.164 9.468 1.879 1.00 98.38 168 ILE A O 1
ATOM 1359 N N . VAL A 1 169 ? 5.396 9.299 2.086 1.00 96.75 169 VAL A N 1
ATOM 1360 C CA . VAL A 1 169 ? 5.529 10.477 2.958 1.00 96.75 169 VAL A CA 1
ATOM 1361 C C . VAL A 1 169 ? 5.135 11.751 2.211 1.00 96.75 169 VAL A C 1
ATOM 1363 O O . VAL A 1 169 ? 4.412 12.582 2.757 1.00 96.75 169 VAL A O 1
ATOM 1366 N N . GLU A 1 170 ? 5.572 11.909 0.961 1.00 96.44 170 GLU A N 1
ATOM 1367 C CA . GLU A 1 170 ? 5.242 13.089 0.152 1.00 96.44 170 GLU A CA 1
ATOM 1368 C C . GLU A 1 170 ? 3.744 13.173 -0.167 1.00 96.44 170 GLU A C 1
ATOM 1370 O O . GLU A 1 170 ? 3.162 14.245 -0.006 1.00 96.44 170 GLU A O 1
ATOM 1375 N N . LEU A 1 171 ? 3.100 12.053 -0.509 1.00 97.00 171 LEU A N 1
ATOM 1376 C CA . LEU A 1 171 ? 1.647 11.968 -0.675 1.00 97.00 171 LEU A CA 1
ATOM 1377 C C . LEU A 1 171 ? 0.921 12.333 0.622 1.00 97.00 171 LEU A C 1
ATOM 1379 O O . LEU A 1 171 ? 0.004 13.152 0.603 1.00 97.00 171 LEU A O 1
ATOM 1383 N N . PHE A 1 172 ? 1.351 11.782 1.762 1.00 96.62 172 PHE A N 1
ATOM 1384 C CA . PHE A 1 172 ? 0.725 12.083 3.049 1.00 96.62 172 PHE A CA 1
ATOM 1385 C C . PHE A 1 172 ? 0.783 13.582 3.349 1.00 96.62 172 PHE A C 1
ATOM 1387 O O . PHE A 1 172 ? -0.232 14.181 3.705 1.00 96.62 172 PHE A O 1
ATOM 1394 N N . LEU A 1 173 ? 1.945 14.211 3.149 1.00 94.38 173 LEU A N 1
ATOM 1395 C CA . LEU A 1 173 ? 2.099 15.653 3.321 1.00 94.38 173 LEU A CA 1
ATOM 1396 C C . LEU A 1 173 ? 1.216 16.438 2.343 1.00 94.38 173 LEU A C 1
ATOM 1398 O O . LEU A 1 173 ? 0.558 17.388 2.768 1.00 94.38 173 LEU A O 1
ATOM 1402 N N . LEU A 1 174 ? 1.165 16.041 1.071 1.00 94.56 174 LEU A N 1
ATOM 1403 C CA . LEU A 1 174 ? 0.364 16.702 0.039 1.00 94.56 174 LEU A CA 1
ATOM 1404 C C . LEU A 1 174 ? -1.122 16.773 0.424 1.00 94.56 174 LEU A C 1
ATOM 1406 O O . LEU A 1 174 ? -1.715 17.850 0.351 1.00 94.56 174 LEU A O 1
ATOM 1410 N N . PHE A 1 175 ? -1.690 15.665 0.910 1.00 93.81 175 PHE A N 1
ATOM 1411 C CA . PHE A 1 175 ? -3.102 15.585 1.298 1.00 93.81 175 PHE A CA 1
ATOM 1412 C C . PHE A 1 175 ? -3.410 16.126 2.705 1.00 93.81 175 PHE A C 1
ATOM 1414 O O . PHE A 1 175 ? -4.542 16.527 2.957 1.00 93.81 175 PHE A O 1
ATOM 1421 N N . HIS A 1 176 ? -2.439 16.159 3.628 1.00 91.06 176 HIS A N 1
ATOM 1422 C CA . HIS A 1 176 ? -2.698 16.467 5.048 1.00 91.06 176 HIS A CA 1
ATOM 1423 C C . HIS A 1 176 ? -2.083 17.778 5.559 1.00 91.06 176 HIS A C 1
ATOM 1425 O O . HIS A 1 176 ? -2.310 18.142 6.716 1.00 91.06 176 HIS A O 1
ATOM 1431 N N . THR A 1 177 ? -1.296 18.496 4.751 1.00 80.56 177 THR A N 1
ATOM 1432 C CA . THR A 1 177 ? -0.667 19.767 5.173 1.00 80.56 177 THR A CA 1
ATOM 1433 C C . THR A 1 177 ? -1.166 21.009 4.438 1.00 80.56 177 THR A C 1
ATOM 1435 O O . THR A 1 177 ? -0.824 22.118 4.849 1.00 80.56 177 THR A O 1
ATOM 1438 N N . ASN A 1 178 ? -2.004 20.850 3.410 1.00 59.34 178 ASN A N 1
ATOM 1439 C CA . ASN A 1 178 ? -2.525 21.955 2.598 1.00 59.34 178 ASN A CA 1
ATOM 1440 C C . ASN A 1 178 ? -3.867 22.554 3.088 1.00 59.34 178 ASN A C 1
ATOM 1442 O O . ASN A 1 178 ? -4.485 23.318 2.348 1.00 59.34 178 ASN A O 1
ATOM 1446 N N . ASP A 1 179 ? -4.267 22.291 4.340 1.00 46.66 179 ASP A N 1
ATOM 1447 C CA . ASP A 1 179 ? -5.448 22.884 5.010 1.00 46.66 179 ASP A CA 1
ATOM 1448 C C . ASP A 1 179 ? -5.135 24.131 5.874 1.00 46.66 179 ASP A C 1
ATOM 1450 O O . ASP A 1 179 ? -4.217 24.084 6.732 1.00 46.66 179 ASP A O 1
#

pLDDT: mean 95.35, std 5.53, range [46.66, 98.88]